Protein 6J19 (pdb70)

CATH classification: 3.40.50.300

B-factor: mean 34.12, std 17.5, range [13.67, 129.59]

InterPro domains:
  IPR002543 FtsK domain [PF01580] (71-289)
  IPR002543 FtsK domain [PF01580] (361-449)
  IPR002543 FtsK domain [PS50901] (65-259)
  IPR002543 FtsK domain [PS50901] (359-545)
  IPR003593 AAA+ ATPase domain [SM00382] (76-254)
  IPR003593 AAA+ ATPase domain [SM00382] (368-550)
  IPR023837 EccCb-like, Actinobacteria [TIGR03925] (10-574)
  IPR027417 P-loop containing nucleoside triphosphate hydrolase [G3DSA:3.40.50.300] (21-326)
  IPR027417 P-loop containing nucleoside triphosphate hydrolase [G3DSA:3.40.50.300] (341-577)
  IPR027417 P-loop containing nucleoside triphosphate hydrolase [SSF52540] (27-268)
  IPR027417 P-loop containing nucleoside triphosphate hydrolase [SSF52540] (320-521)
  IPR050206 FtsK/SpoIIIE/SftA cell division and DNA translocation [PTHR22683] (84-248)

Solvent-accessible surface area: 13005 Å² total; per-residue (Å²): 192,134,167,62,6,40,130,156,17,28,9,121,121,8,19,107,132,45,47,27,56,183,31,95,62,136,52,26,0,44,0,2,0,0,21,63,70,106,82,93,52,48,1,64,1,67,1,18,93,35,15,11,0,0,0,0,0,29,73,194,3,20,16,44,40,3,0,16,0,0,0,82,1,0,16,47,9,0,23,28,121,40,0,49,0,0,0,0,1,30,169,48,35,1,72,81,0,6,38,116,73,18,35,6,55,23,24,12,47,5,122,76,25,80,32,0,27,105,1,1,93,7,0,9,59,10,0,134,154,13,64,36,65,147,121,40,75,115,77,83,53,184,59,42,85,62,35,104,43,11,4,0,0,0,0,0,2,6,6,30,75,1,67,68,58,38,60,76,67,89,16,4,35,30,0,33,101,6,18,124,18,2,34,32,0,0,0,2,0,0,0,0,0,52,0,62,83,0,98,124,6,19,139,28,163,5,0,9,40,3,52,67,94,23,7,7,1,0,0,0,11,2,75,158,117,41,7,74,45,114,108,41,124,14,115,178,20,63,84,8,35,0,6,8,18,26,96,113,33,101,40,26,0,5,3,1,55,19,100,100,112,134,143,156,109,149,98,52,37,7,74,121,1,59,84

Organism: Mycobacterium tuberculosis (strain ATCC 25618 / H37Rv) (NCBI:txid83332)

Foldseek 3Di:
DDDQDDLAAALCNLCVDQAAAVDDPQSLQQFFFFAFSVPRHTDTDRCLALNEEEEEAAPPLCQLQSLLSRQVSNPRHHFLQAEAEAEEAQPCQCVPSHPPRRHDPPLRYHNAQVSQQVSLLVVLVVLVVLDDDPPDDPVRLSVLPPDGTYAYEYRYEAVVVNQVRHDDDRGNVSCLVVVVCSSSSRYYYYYYHYLLCVQVVLCDSPVVVSVVVWHKYWATADPCVSHPDPQWDHHGDHRQWTFIDGPVGTGIGRGHGDDGD/DVCVVCVPVVPPPD

Structure (mmCIF, N/CA/C/O backbone):
data_6J19
#
_entry.id   6J19
#
_cell.length_a   81.580
_cell.length_b   129.647
_cell.length_c   64.195
_cell.angle_alpha   90.000
_cell.angle_beta   90.000
_cell.angle_gamma   90.000
#
_symmetry.space_group_name_H-M   'C 2 2 21'
#
loop_
_entity.id
_entity.type
_entity.pdbx_description
1 polymer 'ESX-1 secretion system protein EccCb1'
2 polymer 'ESAT-6-like protein EsxB'
3 non-polymer "ADENOSINE-5'-TRIPHOSPHATE"
4 non-polymer 'MAGNESIUM ION'
5 water water
#
loop_
_atom_site.group_PDB
_atom_site.id
_atom_site.type_symbol
_atom_site.label_atom_id
_atom_site.label_alt_id
_atom_site.label_comp_id
_atom_site.label_asym_id
_atom_site.label_entity_id
_atom_site.label_seq_id
_atom_site.pdbx_PDB_ins_code
_atom_site.Cartn_x
_atom_site.Cartn_y
_atom_site.Cartn_z
_atom_site.occupancy
_atom_site.B_iso_or_equiv
_atom_site.auth_seq_id
_atom_site.auth_comp_id
_atom_site.auth_asym_id
_atom_site.auth_atom_id
_atom_site.pdbx_PDB_model_num
ATOM 1 N N . PRO A 1 10 ? 32.605 -1.586 11.286 1.00 90.79 320 PRO A N 1
ATOM 2 C CA . PRO A 1 10 ? 32.705 -0.811 10.047 1.00 86.69 320 PRO A CA 1
ATOM 3 C C . PRO A 1 10 ? 32.166 -1.539 8.813 1.00 83.19 320 PRO A C 1
ATOM 4 O O . PRO A 1 10 ? 32.802 -1.512 7.759 1.00 83.33 320 PRO A O 1
ATOM 8 N N . VAL A 1 11 ? 31.014 -2.187 8.945 1.00 79.35 321 VAL A N 1
ATOM 9 C CA . VAL A 1 11 ? 30.291 -2.660 7.771 1.00 73.81 321 VAL A CA 1
ATOM 10 C C . VAL A 1 11 ? 29.584 -1.466 7.144 1.00 64.64 321 VAL A C 1
ATOM 11 O O . VAL A 1 11 ? 29.083 -0.578 7.849 1.00 62.79 321 VAL A O 1
ATOM 15 N N . ARG A 1 12 ? 29.632 -1.372 5.821 0.5 59.55 322 ARG A N 1
ATOM 16 C CA . ARG A 1 12 ? 29.050 -0.299 4.999 0.5 55.96 322 ARG A CA 1
ATOM 17 C C . ARG A 1 12 ? 27.622 -0.569 4.582 0.5 48.61 322 ARG A C 1
ATOM 18 O O . ARG A 1 12 ? 27.404 -1.290 3.663 0.5 47.88 322 ARG A O 1
ATOM 26 N N . VAL A 1 13 ? 26.674 0.087 5.188 1.00 45.04 323 VAL A N 1
ATOM 27 C CA . VAL A 1 13 ? 25.282 -0.232 4.898 1.00 43.57 323 VAL A CA 1
ATOM 28 C C . VAL A 1 13 ? 24.710 0.645 3.784 1.00 41.87 323 VAL A C 1
ATOM 29 O O . VAL A 1 13 ? 23.858 0.188 3.016 1.00 46.02 323 VAL A O 1
ATOM 33 N N . LEU A 1 14 ? 25.177 1.880 3.649 1.00 37.53 324 LEU A N 1
ATOM 34 C CA . LEU A 1 14 ? 24.549 2.725 2.636 1.00 34.38 324 LEU A CA 1
ATOM 35 C C . LEU A 1 14 ? 25.187 2.507 1.266 1.00 37.02 324 LEU A C 1
ATOM 36 O O . LEU A 1 14 ? 26.408 2.360 1.167 1.00 38.54 324 LEU A O 1
ATOM 41 N N . PRO A 1 15 ? 24.382 2.499 0.206 1.00 35.92 325 PRO A N 1
ATOM 42 C CA . PRO A 1 15 ? 24.946 2.585 -1.145 1.00 37.65 325 PRO A CA 1
ATOM 43 C C . PRO A 1 15 ? 25.805 3.833 -1.306 1.00 36.22 325 PRO A C 1
ATOM 44 O O . PRO A 1 15 ? 25.570 4.863 -0.669 1.00 33.91 325 PRO A O 1
ATOM 48 N N . GLU A 1 16 ? 26.820 3.727 -2.168 1.00 36.02 326 GLU A N 1
ATOM 49 C CA . GLU A 1 16 ? 27.601 4.902 -2.542 1.00 39.29 326 GLU A CA 1
ATOM 50 C C . GLU A 1 16 ? 26.801 5.853 -3.418 1.00 31.42 326 GLU A C 1
ATOM 51 O O . GLU A 1 16 ? 27.125 7.046 -3.477 1.00 29.09 326 GLU A O 1
ATOM 57 N N . ARG A 1 17 ? 25.784 5.346 -4.109 1.00 28.22 327 ARG A N 1
ATOM 58 C CA . ARG A 1 17 ? 24.949 6.158 -4.986 1.00 30.24 327 ARG A CA 1
ATOM 59 C C . ARG A 1 17 ? 23.574 5.513 -5.060 1.00 28.18 327 ARG A C 1
ATOM 60 O O . ARG A 1 17 ? 23.466 4.318 -5.359 1.00 27.89 327 ARG A O 1
ATOM 68 N N . ILE A 1 18 ? 22.530 6.284 -4.759 1.00 23.76 328 ILE A N 1
ATOM 69 C CA . ILE A 1 18 ? 21.154 5.846 -4.958 1.00 27.59 328 ILE A CA 1
ATOM 70 C C . ILE A 1 18 ? 20.442 6.928 -5.765 1.00 25.77 328 ILE A C 1
ATOM 71 O O . ILE A 1 18 ? 20.375 8.088 -5.341 1.00 23.80 328 ILE A O 1
ATOM 76 N N . HIS A 1 19 ? 19.966 6.561 -6.948 1.00 28.18 329 HIS A N 1
ATOM 77 C CA . HIS A 1 19 ? 19.247 7.505 -7.786 1.00 29.75 329 HIS A CA 1
ATOM 78 C C . HIS A 1 19 ? 17.936 7.907 -7.119 1.00 27.21 329 HIS A C 1
ATOM 79 O O . HIS A 1 19 ? 17.330 7.132 -6.371 1.00 26.65 329 HIS A O 1
ATOM 86 N N . LEU A 1 20 ? 17.517 9.149 -7.383 1.00 23.86 330 LEU A N 1
ATOM 87 C CA . LEU A 1 20 ? 16.211 9.628 -6.940 1.00 23.80 330 LEU A CA 1
ATOM 88 C C . LEU A 1 20 ? 15.102 8.617 -7.240 1.00 23.94 330 LEU A C 1
ATOM 89 O O . LEU A 1 20 ? 14.243 8.352 -6.392 1.00 24.16 330 LEU A O 1
ATOM 94 N N . HIS A 1 21 ? 15.110 8.045 -8.444 1.00 26.46 331 HIS A N 1
ATOM 95 C CA . HIS A 1 21 ? 14.045 7.126 -8.848 1.00 36.90 331 HIS A CA 1
ATOM 96 C C . HIS A 1 21 ? 14.055 5.849 -8.024 1.00 32.38 331 HIS A C 1
ATOM 97 O O . HIS A 1 21 ? 13.000 5.236 -7.825 1.00 29.93 331 HIS A O 1
ATOM 104 N N . GLU A 1 22 ? 15.228 5.417 -7.561 1.00 28.09 332 GLU A N 1
ATOM 105 C CA . GLU A 1 22 ? 15.290 4.274 -6.658 1.00 29.73 332 GLU A CA 1
ATOM 106 C C . GLU A 1 22 ? 14.875 4.675 -5.247 1.00 30.03 332 GLU A C 1
ATOM 107 O O . GLU A 1 22 ? 14.242 3.882 -4.538 1.00 30.53 332 GLU A O 1
ATOM 113 N N . LEU A 1 23 ? 15.198 5.900 -4.831 1.00 21.97 333 LEU A N 1
ATOM 114 C CA . LEU A 1 23 ? 14.766 6.356 -3.519 1.00 22.58 333 LEU A CA 1
ATOM 115 C C . LEU A 1 23 ? 13.269 6.631 -3.502 1.00 26.63 333 LEU A C 1
ATOM 116 O O . LEU A 1 23 ? 12.605 6.413 -2.483 1.00 27.15 333 LEU A O 1
ATOM 121 N N . ASP A 1 24 ? 12.722 7.068 -4.630 1.00 26.59 334 ASP A N 1
ATOM 122 C CA . ASP A 1 24 ? 11.361 7.584 -4.718 1.00 25.66 334 ASP A CA 1
ATOM 123 C C . ASP A 1 24 ? 10.688 6.978 -5.945 1.00 27.07 334 ASP A C 1
ATOM 124 O O . ASP A 1 24 ? 10.388 7.685 -6.917 1.00 27.92 334 ASP A O 1
ATOM 129 N N . PRO A 1 25 ? 10.447 5.660 -5.937 1.00 27.14 335 PRO A N 1
ATOM 130 C CA . PRO A 1 25 ? 9.954 5.000 -7.159 1.00 31.65 335 PRO A CA 1
ATOM 131 C C . PRO A 1 25 ? 8.495 5.273 -7.459 1.00 35.83 335 PRO A C 1
ATOM 132 O O . PRO A 1 25 ? 8.091 5.199 -8.628 1.00 38.25 335 PRO A O 1
ATOM 136 N N . ASN A 1 26 ? 7.678 5.560 -6.454 1.00 35.14 336 ASN A N 1
ATOM 137 C CA . ASN A 1 26 ? 6.231 5.677 -6.640 1.00 43.11 336 ASN A CA 1
ATOM 138 C C . ASN A 1 26 ? 5.713 6.912 -5.917 1.00 39.03 336 ASN A C 1
ATOM 139 O O . ASN A 1 26 ? 4.915 6.807 -4.977 1.00 42.55 336 ASN A O 1
ATOM 144 N N . PRO A 1 27 ? 6.129 8.100 -6.342 1.00 31.49 337 PRO A N 1
ATOM 145 C CA . PRO A 1 27 ? 5.717 9.313 -5.637 1.00 33.10 337 PRO A CA 1
ATOM 146 C C . PRO A 1 27 ? 4.231 9.566 -5.819 1.00 30.91 337 PRO A C 1
ATOM 147 O O . PRO A 1 27 ? 3.694 9.408 -6.925 1.00 28.16 337 PRO A O 1
ATOM 151 N N . PRO A 1 28 ? 3.529 9.944 -4.756 1.00 33.53 338 PRO A N 1
ATOM 152 C CA . PRO A 1 28 ? 2.144 10.408 -4.922 1.00 33.54 338 PRO A CA 1
ATOM 153 C C . PRO A 1 28 ? 2.112 11.661 -5.789 1.00 32.24 338 PRO A C 1
ATOM 154 O O . PRO A 1 28 ? 3.104 12.376 -5.924 1.00 29.69 338 PRO A O 1
ATOM 158 N N . GLY A 1 29 ? 0.956 11.914 -6.402 1.00 31.99 339 GLY A N 1
ATOM 159 C CA . GLY A 1 29 ? 0.834 12.989 -7.361 1.00 29.53 339 GLY A CA 1
ATOM 160 C C . GLY A 1 29 ? -0.021 14.150 -6.888 1.00 28.67 339 GLY A C 1
ATOM 161 O O . GLY A 1 29 ? -0.489 14.186 -5.745 1.00 30.66 339 GLY A O 1
ATOM 162 N N . PRO A 1 30 ? -0.241 15.127 -7.777 1.00 27.45 340 PRO A N 1
ATOM 163 C CA . PRO A 1 30 ? -0.984 16.348 -7.389 1.00 27.84 340 PRO A CA 1
ATOM 164 C C . PRO A 1 30 ? -2.383 16.107 -6.822 1.00 29.31 340 PRO A C 1
ATOM 165 O O . PRO A 1 30 ? -2.914 17.004 -6.153 1.00 26.84 340 PRO A O 1
ATOM 169 N N . GLU A 1 31 ? -2.991 14.938 -7.052 1.00 31.08 341 GLU A N 1
ATOM 170 C CA . GLU A 1 31 ? -4.321 14.663 -6.515 1.00 39.63 341 GLU A CA 1
ATOM 171 C C . GLU A 1 31 ? -4.311 14.321 -5.024 1.00 34.94 341 GLU A C 1
ATOM 172 O O . GLU A 1 31 ? -5.375 14.320 -4.401 1.00 33.76 341 GLU A O 1
ATOM 178 N N . SER A 1 32 ? -3.148 14.054 -4.439 1.00 27.85 342 SER A N 1
ATOM 179 C CA . SER A 1 32 ? -3.049 13.794 -3.006 1.00 33.15 342 SER A CA 1
ATOM 180 C C . SER A 1 32 ? -3.252 15.080 -2.195 1.00 30.87 342 SER A C 1
ATOM 181 O O . SER A 1 32 ? -3.168 16.201 -2.713 1.00 25.21 342 SER A O 1
ATOM 184 N N . ASP A 1 33 ? -3.479 14.910 -0.891 1.00 26.17 343 ASP A N 1
ATOM 185 C CA . ASP A 1 33 ? -3.669 16.067 -0.024 1.00 32.89 343 ASP A CA 1
ATOM 186 C C . ASP A 1 33 ? -2.340 16.781 0.239 1.00 29.01 343 ASP A C 1
ATOM 187 O O . ASP A 1 33 ? -1.250 16.294 -0.101 1.00 27.76 343 ASP A O 1
ATOM 192 N N . TYR A 1 34 ? -2.450 17.960 0.865 1.00 28.34 344 TYR A N 1
ATOM 193 C CA . TYR A 1 34 ? -1.296 18.844 1.015 1.00 29.36 344 TYR A CA 1
ATOM 194 C C . TYR A 1 34 ? -0.176 18.164 1.794 1.00 29.68 344 TYR A C 1
ATOM 195 O O . TYR A 1 34 ? 0.998 18.238 1.403 1.00 26.72 344 TYR A O 1
ATOM 204 N N . ARG A 1 35 ? -0.522 17.490 2.896 1.00 30.73 345 ARG A N 1
ATOM 205 C CA . ARG A 1 35 ? 0.493 16.870 3.745 1.00 35.40 345 ARG A CA 1
ATOM 206 C C . ARG A 1 35 ? 1.271 15.795 2.991 1.00 33.81 345 ARG A C 1
ATOM 207 O O . ARG A 1 35 ? 2.506 15.738 3.066 1.00 30.44 345 ARG A O 1
ATOM 215 N N . THR A 1 36 ? 0.564 14.935 2.253 1.00 30.22 346 THR A N 1
ATOM 216 C CA . THR A 1 36 ? 1.225 13.901 1.458 1.00 26.43 346 THR A CA 1
ATOM 217 C C . THR A 1 36 ? 2.119 14.518 0.390 1.00 26.86 346 THR A C 1
ATOM 218 O O . THR A 1 36 ? 3.232 14.033 0.138 1.00 24.81 346 THR A O 1
ATOM 222 N N . ARG A 1 37 ? 1.659 15.609 -0.229 1.00 19.32 347 ARG A N 1
ATOM 223 C CA . ARG A 1 37 ? 2.409 16.243 -1.308 1.00 22.76 347 ARG A CA 1
ATOM 224 C C . ARG A 1 37 ? 3.668 16.951 -0.816 1.00 22.98 347 ARG A C 1
ATOM 225 O O . ARG A 1 37 ? 4.528 17.288 -1.636 1.00 21.04 347 ARG A O 1
ATOM 233 N N . TRP A 1 38 ? 3.790 17.207 0.491 1.00 20.60 348 TRP A N 1
ATOM 234 C CA . TRP A 1 38 ? 4.962 17.877 1.039 1.00 20.30 348 TRP A CA 1
ATOM 235 C C . TRP A 1 38 ? 5.698 17.011 2.058 1.00 24.18 348 TRP A C 1
ATOM 236 O O . TRP A 1 38 ? 6.458 17.533 2.884 1.00 24.48 348 TRP A O 1
ATOM 247 N N . GLU A 1 39 ? 5.496 15.694 2.010 1.00 20.02 349 GLU A N 1
ATOM 248 C CA . GLU A 1 39 ? 6.379 14.757 2.714 1.00 24.89 349 GLU A CA 1
ATOM 249 C C . GLU A 1 39 ? 7.462 14.346 1.723 1.00 23.12 349 GLU A C 1
ATOM 250 O O . GLU A 1 39 ? 7.290 13.415 0.933 1.00 24.28 349 GLU A O 1
ATOM 256 N N . ILE A 1 40 ? 8.582 15.062 1.747 1.00 19.96 350 ILE A N 1
ATOM 257 C CA . ILE A 1 40 ? 9.569 15.038 0.668 1.00 19.29 350 ILE A CA 1
ATOM 258 C C . ILE A 1 40 ? 10.713 14.108 1.065 1.00 21.43 350 ILE A C 1
ATOM 259 O O . ILE A 1 40 ? 11.391 14.379 2.067 1.00 21.90 350 ILE A O 1
ATOM 264 N N . PRO A 1 41 ? 10.992 13.047 0.304 1.00 21.72 351 PRO A N 1
ATOM 265 C CA . PRO A 1 41 ? 12.136 12.187 0.637 1.00 23.31 351 PRO A CA 1
ATOM 266 C C . PRO A 1 41 ? 13.445 12.888 0.289 1.00 21.51 351 PRO A C 1
ATOM 267 O O . PRO A 1 41 ? 13.588 13.466 -0.794 1.00 20.70 351 PRO A O 1
ATOM 271 N N . ILE A 1 42 ? 14.396 12.851 1.224 1.00 21.34 352 ILE A N 1
ATOM 272 C CA . ILE A 1 42 ? 15.677 13.537 1.069 1.00 21.92 352 ILE A CA 1
ATOM 273 C C . ILE A 1 42 ? 16.874 12.606 1.231 1.00 25.28 352 ILE A C 1
ATOM 274 O O . ILE A 1 42 ? 18.015 13.062 1.095 1.00 21.58 352 ILE A O 1
ATOM 279 N N . GLY A 1 43 ? 16.661 11.326 1.523 1.00 22.11 353 GLY A N 1
ATOM 280 C CA . GLY A 1 43 ? 17.779 10.403 1.641 1.00 23.91 353 GLY A CA 1
ATOM 281 C C . GLY A 1 43 ? 17.336 9.060 2.181 1.00 26.49 353 GLY A C 1
ATOM 282 O O . GLY A 1 43 ? 16.210 8.887 2.659 1.00 25.93 353 GLY A O 1
ATOM 283 N N . LEU A 1 44 ? 18.259 8.101 2.104 1.00 25.42 354 LEU A N 1
ATOM 284 C CA . LEU A 1 44 ? 18.056 6.762 2.647 1.00 25.14 354 LEU A CA 1
ATOM 285 C C . LEU A 1 44 ? 18.745 6.649 4.002 1.00 27.51 354 LEU A C 1
ATOM 286 O O . LEU A 1 44 ? 19.938 6.956 4.122 1.00 23.91 354 LEU A O 1
ATOM 291 N N . ARG A 1 45 ? 17.995 6.202 5.011 1.00 29.39 355 ARG A N 1
ATOM 292 C CA . ARG A 1 45 ? 18.516 6.071 6.371 1.00 31.80 355 ARG A CA 1
ATOM 293 C C . ARG A 1 45 ? 19.510 4.924 6.483 1.00 34.99 355 ARG A C 1
ATOM 294 O O . ARG A 1 45 ? 19.252 3.806 6.018 1.00 33.91 355 ARG A O 1
ATOM 302 N N . GLU A 1 46 ? 20.631 5.190 7.159 1.00 31.61 356 GLU A N 1
ATOM 303 C CA . GLU A 1 46 ? 21.600 4.131 7.430 1.00 33.68 356 GLU A CA 1
ATOM 304 C C . GLU A 1 46 ? 21.060 3.114 8.429 1.00 36.10 356 GLU A C 1
ATOM 305 O O . GLU A 1 46 ? 21.410 1.930 8.358 1.00 38.02 356 GLU A O 1
ATOM 311 N N . THR A 1 47 ? 20.214 3.555 9.361 1.00 34.14 357 THR A N 1
ATOM 312 C CA . THR A 1 47 ? 19.794 2.683 10.453 1.00 39.36 357 THR A CA 1
ATOM 313 C C . THR A 1 47 ? 18.899 1.553 9.956 1.00 37.91 357 THR A C 1
ATOM 314 O O . THR A 1 47 ? 19.067 0.403 10.369 1.00 37.43 357 THR A O 1
ATOM 318 N N . ASP A 1 48 ? 17.948 1.850 9.061 1.00 38.21 358 ASP A N 1
ATOM 319 C CA . ASP A 1 48 ? 17.004 0.822 8.637 1.00 39.03 358 ASP A CA 1
ATOM 320 C C . ASP A 1 48 ? 16.722 0.821 7.138 1.00 35.43 358 ASP A C 1
ATOM 321 O O . ASP A 1 48 ? 15.759 0.173 6.713 1.00 37.60 358 ASP A O 1
ATOM 326 N N . LEU A 1 49 ? 17.506 1.545 6.336 1.00 31.13 359 LEU A N 1
ATOM 327 C CA . LEU A 1 49 ? 17.384 1.558 4.875 1.00 28.37 359 LEU A CA 1
ATOM 328 C C . LEU A 1 49 ? 15.990 1.992 4.408 1.00 29.67 359 LEU A C 1
ATOM 329 O O . LEU A 1 49 ? 15.498 1.525 3.380 1.00 33.04 359 LEU A O 1
ATOM 334 N N . THR A 1 50 ? 15.349 2.902 5.148 1.00 27.79 360 THR A N 1
ATOM 335 C CA . THR A 1 50 ? 14.087 3.523 4.780 1.00 27.79 360 THR A CA 1
ATOM 336 C C . THR A 1 50 ? 14.317 4.978 4.372 1.00 30.82 360 THR A C 1
ATOM 337 O O . THR A 1 50 ? 15.308 5.593 4.773 1.00 2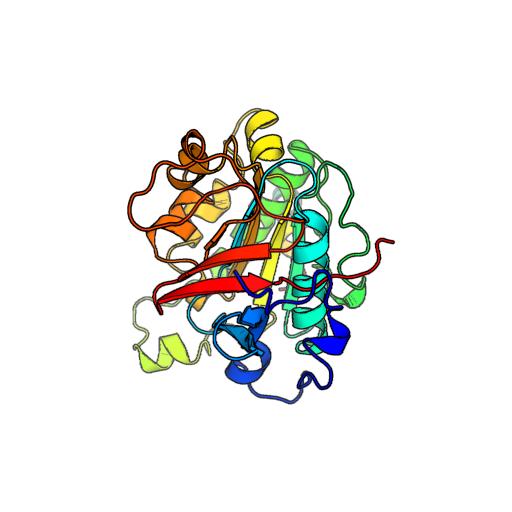9.15 360 THR A O 1
ATOM 341 N N . PRO A 1 51 ? 13.424 5.562 3.575 1.00 29.87 361 PRO A N 1
ATOM 342 C CA . PRO A 1 51 ? 13.593 6.974 3.196 1.00 29.24 361 PRO A CA 1
ATOM 343 C C . PRO A 1 51 ? 13.388 7.902 4.386 1.00 30.88 361 PRO A C 1
ATOM 344 O O . PRO A 1 51 ? 12.412 7.772 5.131 1.00 30.51 361 PRO A O 1
ATOM 348 N N . ALA A 1 52 ? 14.312 8.850 4.549 1.00 29.73 362 ALA A N 1
ATOM 349 C CA . ALA A 1 52 ? 14.102 9.997 5.427 1.00 30.64 362 ALA A CA 1
ATOM 350 C C . ALA A 1 52 ? 13.355 11.088 4.666 1.00 28.80 362 ALA A C 1
ATOM 351 O O . ALA A 1 52 ? 13.608 11.309 3.477 1.00 30.73 362 ALA A O 1
ATOM 353 N N . HIS A 1 53 ? 12.444 11.777 5.359 1.00 28.72 363 HIS A N 1
ATOM 354 C CA . HIS A 1 53 ? 11.574 12.780 4.753 1.00 26.93 363 HIS A CA 1
ATOM 355 C C . HIS A 1 53 ? 11.722 14.138 5.427 1.00 29.93 363 HIS A C 1
ATOM 356 O O . HIS A 1 53 ? 11.866 14.227 6.649 1.00 31.21 363 HIS A O 1
ATOM 363 N N . CYS A 1 54 ? 11.682 15.200 4.622 1.00 26.13 364 CYS A N 1
ATOM 364 C CA . CYS A 1 54 ? 11.373 16.527 5.136 1.00 24.64 364 CYS A CA 1
ATOM 365 C C . CYS A 1 54 ? 9.866 16.661 5.282 1.00 24.06 364 CYS A C 1
ATOM 366 O O . CYS A 1 54 ? 9.124 16.413 4.325 1.00 19.67 364 CYS A O 1
ATOM 369 N N . HIS A 1 55 ? 9.410 17.056 6.472 1.00 22.05 365 HIS A N 1
ATOM 370 C CA . HIS A 1 55 ? 7.976 17.236 6.715 1.00 25.55 365 HIS A CA 1
ATOM 371 C C . HIS A 1 55 ? 7.595 18.688 6.422 1.00 24.45 365 HIS A C 1
ATOM 372 O O . HIS A 1 55 ? 7.250 19.479 7.309 1.00 20.27 365 HIS A O 1
ATOM 379 N N . MET A 1 56 ? 7.652 19.023 5.130 1.00 21.71 366 MET A N 1
ATOM 380 C CA . MET A 1 56 ? 7.603 20.420 4.704 1.00 23.33 366 MET A CA 1
ATOM 381 C C . MET A 1 56 ? 6.210 21.032 4.783 1.00 24.34 366 MET A C 1
ATOM 382 O O . MET A 1 56 ? 6.075 22.248 4.595 1.00 23.00 366 MET A O 1
ATOM 387 N N . HIS A 1 57 ? 5.182 20.232 5.058 1.00 24.45 367 HIS A N 1
ATOM 388 C CA . HIS A 1 57 ? 3.865 20.769 5.381 1.00 27.47 367 HIS A CA 1
ATOM 389 C C . HIS A 1 57 ? 3.835 21.442 6.746 1.00 31.56 367 HIS A C 1
ATOM 390 O O . HIS A 1 57 ? 2.842 22.102 7.073 1.00 33.24 367 HIS A O 1
ATOM 397 N N . THR A 1 58 ? 4.886 21.269 7.548 1.00 31.36 368 THR A N 1
ATOM 398 C CA . THR A 1 58 ? 4.939 21.759 8.919 1.00 32.97 368 THR A CA 1
ATOM 399 C C . THR A 1 58 ? 6.265 22.468 9.164 1.00 31.73 368 THR A C 1
ATOM 400 O O . THR A 1 58 ? 6.294 23.631 9.580 1.00 29.71 368 THR A O 1
ATOM 404 N N . ASN A 1 59 ? 7.366 21.763 8.910 1.00 30.13 369 ASN A N 1
ATOM 405 C CA . ASN A 1 59 ? 8.701 22.338 8.961 1.00 28.93 369 ASN A CA 1
ATOM 406 C C . ASN A 1 59 ? 9.093 22.682 7.533 1.00 24.94 369 ASN A C 1
ATOM 407 O O . ASN A 1 59 ? 9.372 21.769 6.745 1.00 24.54 369 ASN A O 1
ATOM 412 N N . PRO A 1 60 ? 9.093 23.957 7.135 1.00 21.30 370 PRO A N 1
ATOM 413 C CA . PRO A 1 60 ? 9.047 24.262 5.694 1.00 21.47 370 PRO A CA 1
ATOM 414 C C . PRO A 1 60 ? 10.375 24.189 4.959 1.00 21.37 370 PRO A C 1
ATOM 415 O O . PRO A 1 60 ? 10.351 24.096 3.723 1.00 19.78 370 PRO A O 1
ATOM 419 N N . HIS A 1 61 ? 11.519 24.190 5.645 1.00 17.06 371 HIS A N 1
ATOM 420 C CA . HIS A 1 61 ? 12.795 24.448 4.975 1.00 18.03 371 HIS A CA 1
ATOM 421 C C . HIS A 1 61 ? 13.729 23.239 5.011 1.00 23.22 371 HIS A C 1
ATOM 422 O O . HIS A 1 61 ? 13.495 22.253 5.717 1.00 19.54 371 HIS A O 1
ATOM 429 N N . LEU A 1 62 ? 14.821 23.361 4.251 1.00 19.16 372 LEU A N 1
ATOM 430 C CA . LEU A 1 62 ? 15.883 22.363 4.211 1.00 17.97 372 LEU A CA 1
ATOM 431 C C . LEU A 1 62 ? 17.220 23.072 3.977 1.00 18.11 372 LEU A C 1
ATOM 432 O O . LEU A 1 62 ? 17.331 23.904 3.076 1.00 18.24 372 LEU A O 1
ATOM 437 N N . LEU A 1 63 ? 18.226 22.743 4.783 1.00 19.29 373 LEU A N 1
ATOM 438 C CA . LEU A 1 63 ? 19.568 23.303 4.635 1.00 16.36 373 LEU A CA 1
ATOM 439 C C . LEU A 1 63 ? 20.557 22.190 4.293 1.00 18.23 373 LEU A C 1
ATOM 440 O O . LEU A 1 63 ? 20.491 21.098 4.866 1.00 17.60 373 LEU A O 1
ATOM 445 N N . ILE A 1 64 ? 21.465 22.465 3.350 1.00 16.33 374 ILE A N 1
ATOM 446 C CA . ILE A 1 64 ? 22.411 21.477 2.816 1.00 16.72 374 ILE A CA 1
ATOM 447 C C . ILE A 1 64 ? 23.816 22.069 2.870 1.00 20.79 374 ILE A C 1
ATOM 448 O O . ILE A 1 64 ? 24.162 22.924 2.044 1.00 19.78 374 ILE A O 1
ATOM 453 N N . PHE A 1 65 ? 24.634 21.596 3.809 1.00 18.11 375 PHE A N 1
ATOM 454 C CA . PHE A 1 65 ? 26.002 22.072 3.989 1.00 18.91 375 PHE A CA 1
ATOM 455 C C . PHE A 1 65 ? 26.978 20.996 3.521 1.00 21.10 375 PHE A C 1
ATOM 456 O O . PHE A 1 65 ? 26.830 19.825 3.893 1.00 18.92 375 PHE A O 1
ATOM 464 N N . GLY A 1 66 ? 27.987 21.386 2.731 1.00 19.93 376 GLY A N 1
ATOM 465 C CA . GLY A 1 66 ? 28.949 20.411 2.243 1.00 23.42 376 GLY A CA 1
ATOM 466 C C . GLY A 1 66 ? 30.224 21.022 1.707 1.00 23.55 376 GLY A C 1
ATOM 467 O O . GLY A 1 66 ? 30.228 22.136 1.169 1.00 21.50 376 GLY A O 1
ATOM 468 N N . ALA A 1 67 ? 31.319 20.268 1.839 1.00 21.40 377 ALA A N 1
ATOM 469 C CA . ALA A 1 67 ? 32.581 20.659 1.239 1.00 24.87 377 ALA A CA 1
ATOM 470 C C . ALA A 1 67 ? 32.444 20.673 -0.286 1.00 25.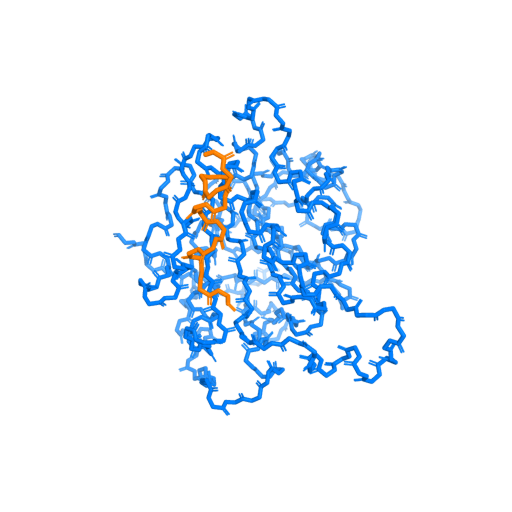24 377 ALA A C 1
ATOM 471 O O . ALA A 1 67 ? 31.432 20.248 -0.856 1.00 20.40 377 ALA A O 1
ATOM 473 N N . ALA A 1 68 ? 33.498 21.164 -0.948 1.00 23.20 378 ALA A N 1
ATOM 474 C CA . ALA A 1 68 ? 33.561 21.150 -2.407 1.00 24.90 378 ALA A CA 1
ATOM 475 C C . ALA A 1 68 ? 33.277 19.755 -2.956 1.00 25.14 378 ALA A C 1
ATOM 476 O O . ALA A 1 68 ? 33.830 18.761 -2.486 1.00 23.59 378 ALA A O 1
ATOM 478 N N . LYS A 1 69 ? 32.397 19.702 -3.956 1.00 25.24 379 LYS A N 1
ATOM 479 C CA . LYS A 1 69 ? 32.070 18.481 -4.715 1.00 27.63 379 LYS A CA 1
ATOM 480 C C . LYS A 1 69 ? 31.563 17.351 -3.817 1.00 24.03 379 LYS A C 1
ATOM 481 O O . LYS A 1 69 ? 31.790 16.170 -4.098 1.00 23.03 379 LYS A O 1
ATOM 487 N N . SER A 1 70 ? 30.841 17.696 -2.760 1.00 18.73 380 SER A N 1
ATOM 488 C CA . SER A 1 70 ? 30.190 16.722 -1.899 1.00 22.30 380 SER A CA 1
ATOM 489 C C . SER A 1 70 ? 28.783 16.371 -2.366 1.00 23.48 380 SER A C 1
ATOM 490 O O . SER A 1 70 ? 28.167 15.472 -1.784 1.00 22.85 380 SER A O 1
ATOM 493 N N . GLY A 1 71 ? 28.266 17.047 -3.395 1.00 22.69 381 GLY A N 1
ATOM 494 C CA . GLY A 1 71 ? 26.964 16.738 -3.962 1.00 22.10 381 GLY A CA 1
ATOM 495 C C . GLY A 1 71 ? 25.878 17.783 -3.738 1.00 22.78 381 GLY A C 1
ATOM 496 O O . GLY A 1 71 ? 24.709 17.499 -4.032 1.00 22.15 381 GLY A O 1
ATOM 497 N N . LYS A 1 72 ? 26.222 18.978 -3.246 1.00 18.45 382 LYS A N 1
ATOM 498 C CA . LYS A 1 72 ? 25.205 19.972 -2.880 1.00 20.25 382 LYS A CA 1
ATOM 499 C C . LYS A 1 72 ? 24.228 20.249 -4.023 1.00 20.61 382 LYS A C 1
ATOM 500 O O . LYS A 1 72 ? 23.004 20.218 -3.832 1.00 20.27 382 LYS A O 1
ATOM 506 N N . THR A 1 73 ? 24.751 20.557 -5.212 1.00 20.48 383 THR A N 1
ATOM 507 C CA . THR A 1 73 ? 23.898 20.962 -6.326 1.00 25.03 383 THR A CA 1
ATOM 508 C C . THR A 1 73 ? 23.052 19.793 -6.835 1.00 22.42 383 THR A C 1
ATOM 509 O O . THR A 1 73 ? 21.852 19.949 -7.102 1.00 21.52 383 THR A O 1
ATOM 513 N N . THR A 1 74 ? 23.669 18.619 -6.993 1.00 19.46 384 THR A N 1
ATOM 514 C CA . THR A 1 74 ? 22.925 17.435 -7.412 1.00 17.55 384 THR A CA 1
ATOM 515 C C . THR A 1 74 ? 21.769 17.143 -6.460 1.00 18.91 384 THR A C 1
ATOM 516 O O . THR A 1 74 ? 20.647 16.855 -6.894 1.00 19.82 384 THR A O 1
ATOM 520 N N . ILE A 1 75 ? 22.034 17.184 -5.151 1.00 19.30 385 ILE A N 1
ATOM 521 C CA . ILE A 1 75 ? 20.991 16.886 -4.176 1.00 19.87 385 ILE A CA 1
ATOM 522 C C . ILE A 1 75 ? 19.874 17.916 -4.258 1.00 18.52 385 ILE A C 1
ATOM 523 O O . ILE A 1 75 ? 18.688 17.570 -4.190 1.00 17.97 385 ILE A O 1
ATOM 528 N N . ALA A 1 76 ? 20.231 19.195 -4.401 1.00 17.68 386 ALA A N 1
ATOM 529 C CA . ALA A 1 76 ? 19.211 20.229 -4.578 1.00 18.61 386 ALA A CA 1
ATOM 530 C C . ALA A 1 76 ? 18.360 19.948 -5.816 1.00 22.12 386 ALA A C 1
ATOM 531 O O . ALA A 1 76 ? 17.122 20.057 -5.778 1.00 17.10 386 ALA A O 1
ATOM 533 N N . HIS A 1 77 ? 19.012 19.568 -6.917 1.00 18.62 387 HIS A N 1
ATOM 534 C CA . HIS A 1 77 ? 18.308 19.196 -8.139 1.00 18.67 387 HIS A CA 1
ATOM 535 C C . HIS A 1 77 ? 17.337 18.041 -7.881 1.00 23.94 387 HIS A C 1
ATOM 536 O O . HIS A 1 77 ? 16.171 18.096 -8.287 1.00 20.47 387 HIS A O 1
ATOM 543 N N . ALA A 1 78 ? 17.797 16.997 -7.183 1.00 21.70 388 ALA A N 1
ATOM 544 C CA . ALA A 1 78 ? 16.966 15.813 -6.960 1.00 21.65 388 ALA A CA 1
ATOM 545 C C . ALA A 1 78 ? 15.751 16.137 -6.095 1.00 19.80 388 ALA A C 1
ATOM 546 O O . ALA A 1 78 ? 14.632 15.713 -6.395 1.00 19.65 388 ALA A O 1
ATOM 548 N N . ILE A 1 79 ? 15.959 16.867 -4.998 1.00 17.31 389 ILE A N 1
ATOM 549 C CA . ILE A 1 79 ? 14.857 17.169 -4.088 1.00 21.92 389 ILE A CA 1
ATOM 550 C C . ILE A 1 79 ? 13.824 18.056 -4.778 1.00 22.49 389 ILE A C 1
ATOM 551 O O . ILE A 1 79 ? 12.611 17.895 -4.582 1.00 20.78 389 ILE A O 1
ATOM 556 N N . ALA A 1 80 ? 14.291 18.976 -5.628 1.00 23.21 390 ALA A N 1
ATOM 557 C CA . ALA A 1 80 ? 13.388 19.784 -6.443 1.00 21.82 390 ALA A CA 1
ATOM 558 C C . ALA A 1 80 ? 12.529 18.907 -7.345 1.00 24.05 390 ALA A C 1
ATOM 559 O O . ALA A 1 80 ? 11.317 19.118 -7.456 1.00 20.05 390 ALA A O 1
ATOM 561 N N . ARG A 1 81 ? 13.134 17.907 -7.990 1.00 22.42 391 ARG A N 1
ATOM 562 C CA . ARG A 1 81 ? 12.351 17.014 -8.834 1.00 24.44 391 ARG A CA 1
ATOM 563 C C . ARG A 1 81 ? 11.356 16.204 -8.013 1.00 23.04 391 ARG A C 1
ATOM 564 O O . ARG A 1 81 ? 10.219 15.983 -8.452 1.00 21.30 391 ARG A O 1
ATOM 572 N N . ALA A 1 82 ? 11.751 15.764 -6.816 1.00 22.70 392 ALA A N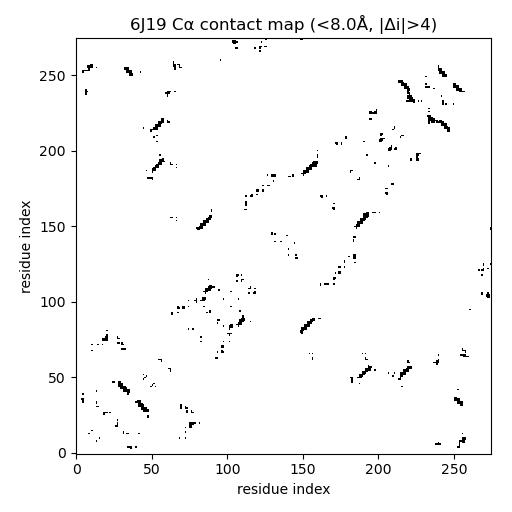 1
ATOM 573 C CA . ALA A 1 82 ? 10.809 15.037 -5.964 1.00 23.20 392 ALA A CA 1
ATOM 574 C C . ALA A 1 82 ? 9.595 15.902 -5.616 1.00 22.78 392 ALA A C 1
ATOM 575 O O . ALA A 1 82 ? 8.460 15.413 -5.596 1.00 24.78 392 ALA A O 1
ATOM 577 N N . ILE A 1 83 ? 9.816 17.194 -5.359 1.00 21.50 393 ILE A N 1
ATOM 578 C CA . ILE A 1 83 ? 8.713 18.113 -5.074 1.00 17.42 393 ILE A CA 1
ATOM 579 C C . ILE A 1 83 ? 7.824 18.283 -6.300 1.00 22.39 393 ILE A C 1
ATOM 580 O O . ILE A 1 83 ? 6.593 18.304 -6.191 1.00 21.32 393 ILE A O 1
ATOM 585 N N . CYS A 1 84 ? 8.427 18.408 -7.490 1.00 20.90 394 CYS A N 1
ATOM 586 C CA . CYS A 1 84 ? 7.621 18.603 -8.693 1.00 22.78 394 CYS A CA 1
ATOM 587 C C . CYS A 1 84 ? 6.842 17.344 -9.062 1.00 23.26 394 CYS A C 1
ATOM 588 O O . CYS A 1 84 ? 5.779 17.436 -9.691 1.00 20.96 394 CYS A O 1
ATOM 591 N N . ALA A 1 85 ? 7.339 16.164 -8.684 1.00 19.55 395 ALA A N 1
ATOM 592 C CA . ALA A 1 85 ? 6.580 14.951 -8.968 1.00 23.33 395 ALA A CA 1
ATOM 593 C C . ALA A 1 85 ? 5.277 14.926 -8.183 1.00 24.95 395 ALA A C 1
ATOM 594 O O . ALA A 1 85 ? 4.296 14.312 -8.622 1.00 25.37 395 ALA A O 1
ATOM 596 N N . ARG A 1 86 ? 5.257 15.575 -7.018 1.00 22.56 396 ARG A N 1
ATOM 597 C CA . ARG A 1 86 ? 4.105 15.577 -6.133 1.00 23.56 396 ARG A CA 1
ATOM 598 C C . ARG A 1 86 ? 3.175 16.766 -6.336 1.00 26.24 396 ARG A C 1
ATOM 599 O O . ARG A 1 86 ? 2.041 16.728 -5.851 1.00 25.68 396 ARG A O 1
ATOM 607 N N . ASN A 1 87 ? 3.617 17.817 -7.021 1.00 25.14 397 ASN A N 1
ATOM 608 C CA . ASN A 1 87 ? 2.898 19.082 -7.023 1.00 23.05 397 ASN A CA 1
ATOM 609 C C . ASN A 1 87 ? 2.805 19.650 -8.427 1.00 22.28 397 ASN A C 1
ATOM 610 O O . ASN A 1 87 ? 3.812 19.731 -9.138 1.00 21.70 397 ASN A O 1
ATOM 615 N N . SER A 1 88 ? 1.598 20.072 -8.793 1.00 21.16 398 SER A N 1
ATOM 616 C CA . SER A 1 88 ? 1.309 20.749 -10.040 1.00 23.52 398 SER A CA 1
ATOM 617 C C . SER A 1 88 ? 1.850 22.177 -10.006 1.00 20.68 398 SER A C 1
ATOM 618 O O . SER A 1 88 ? 2.244 22.679 -8.947 1.00 21.27 398 SER A O 1
ATOM 621 N N . PRO A 1 89 ? 1.839 22.880 -11.146 1.00 24.42 399 PRO A N 1
ATOM 622 C CA . PRO A 1 89 ? 2.231 24.302 -11.123 1.00 22.60 399 PRO A CA 1
ATOM 623 C C . PRO A 1 89 ? 1.259 25.180 -10.356 1.00 25.45 399 PRO A C 1
ATOM 624 O O . PRO A 1 89 ? 1.624 26.299 -9.982 1.00 23.08 399 PRO A O 1
ATOM 628 N N . GLN A 1 90 ? 0.036 24.713 -10.114 1.00 26.33 400 GLN A N 1
ATOM 629 C CA . GLN A 1 90 ? -0.898 25.432 -9.258 1.00 27.31 400 GLN A CA 1
ATOM 630 C C . GLN A 1 90 ? -0.635 25.177 -7.783 1.00 25.21 400 GLN A C 1
ATOM 631 O O . GLN A 1 90 ? -1.228 25.853 -6.934 1.00 25.51 400 GLN A O 1
ATOM 637 N N . GLN A 1 91 ? 0.240 24.218 -7.464 1.00 24.08 401 GLN A N 1
ATOM 638 C CA . GLN A 1 91 ? 0.558 23.849 -6.094 1.00 22.32 401 GLN A CA 1
ATOM 639 C C . GLN A 1 91 ? 1.970 24.234 -5.663 1.00 21.87 401 GLN A C 1
ATOM 640 O O . GLN A 1 91 ? 2.219 24.352 -4.457 1.00 18.91 401 GLN A O 1
ATOM 646 N N . VAL A 1 92 ? 2.902 24.418 -6.600 1.00 20.50 402 VAL A N 1
ATOM 647 C CA . VAL A 1 92 ? 4.248 24.885 -6.271 1.00 18.75 402 VAL A CA 1
ATOM 648 C C . VAL A 1 92 ? 4.813 25.675 -7.448 1.00 20.62 402 VAL A C 1
ATOM 649 O O . VAL A 1 92 ? 4.524 25.388 -8.612 1.00 19.07 402 VAL A O 1
ATOM 653 N N . ARG A 1 93 ? 5.615 26.695 -7.130 1.00 19.57 403 ARG A N 1
ATOM 654 C CA . ARG A 1 93 ? 6.436 27.400 -8.105 1.00 19.99 403 ARG A CA 1
ATOM 655 C C . ARG A 1 93 ? 7.823 27.585 -7.505 1.00 18.52 403 ARG A C 1
ATOM 656 O O . ARG A 1 93 ? 7.970 27.689 -6.286 1.00 20.63 403 ARG A O 1
ATOM 664 N N . PHE A 1 94 ? 8.838 27.618 -8.363 1.00 17.90 404 PHE A N 1
ATOM 665 C CA . PHE A 1 94 ? 10.225 27.717 -7.918 1.00 17.94 404 PHE A CA 1
ATOM 666 C C . PHE A 1 94 ? 10.819 29.067 -8.308 1.00 18.92 404 PHE A C 1
ATOM 667 O O . PHE A 1 94 ? 10.619 29.549 -9.429 1.00 20.86 404 PHE A O 1
ATOM 675 N N . MET A 1 95 ? 11.557 29.671 -7.381 1.00 16.35 405 MET A N 1
ATOM 676 C CA . MET A 1 95 ? 12.466 30.762 -7.701 1.00 16.41 405 MET A CA 1
ATOM 677 C C . MET A 1 95 ? 13.888 30.292 -7.416 1.00 19.55 405 MET A C 1
ATOM 678 O O . MET A 1 95 ? 14.165 29.768 -6.332 1.00 19.17 405 MET A O 1
ATOM 683 N N . LEU A 1 96 ? 14.782 30.465 -8.383 1.00 17.90 406 LEU A N 1
ATOM 684 C CA . LEU A 1 96 ? 16.143 29.948 -8.279 1.00 21.87 406 LEU A CA 1
ATOM 685 C C . LEU A 1 96 ? 17.133 31.085 -8.052 1.00 23.99 406 LEU A C 1
ATOM 686 O O . LEU A 1 96 ? 17.078 32.107 -8.743 1.00 24.74 406 LEU A O 1
ATOM 691 N N . ALA A 1 97 ? 18.036 30.901 -7.083 1.00 23.35 407 ALA A N 1
ATOM 692 C CA . ALA A 1 97 ? 19.257 31.696 -6.951 1.00 21.33 407 ALA A CA 1
ATOM 693 C C . ALA A 1 97 ? 20.432 30.777 -7.269 1.00 23.27 407 ALA A C 1
ATOM 694 O O . ALA A 1 97 ? 20.777 29.901 -6.470 1.00 21.37 407 ALA A O 1
ATOM 696 N N . ASP A 1 98 ? 21.050 30.983 -8.434 1.00 25.01 408 ASP A N 1
ATOM 697 C CA . ASP A 1 98 ? 21.980 29.998 -8.968 1.00 28.18 408 ASP A CA 1
ATOM 698 C C . ASP A 1 98 ? 23.040 30.742 -9.788 1.00 25.02 408 ASP A C 1
ATOM 699 O O . ASP A 1 98 ? 22.997 30.787 -11.019 1.00 24.71 408 ASP A O 1
ATOM 704 N N . TYR A 1 99 ? 24.015 31.323 -9.084 1.00 24.54 409 TYR A N 1
ATOM 705 C CA . TYR A 1 99 ? 24.970 32.201 -9.756 1.00 22.95 409 TYR A CA 1
ATOM 706 C C . TYR A 1 99 ? 25.872 31.428 -10.710 1.00 24.74 409 TYR A C 1
ATOM 707 O O . TYR A 1 99 ? 26.324 31.985 -11.718 1.00 27.90 409 TYR A O 1
ATOM 716 N N . ARG A 1 100 ? 26.156 30.162 -10.416 1.00 26.12 410 ARG A N 1
ATOM 717 C CA . ARG A 1 100 ? 26.973 29.350 -11.311 1.00 27.21 410 ARG A CA 1
ATOM 718 C C . ARG A 1 100 ? 26.154 28.663 -12.399 1.00 31.39 410 ARG A C 1
ATOM 719 O O . ARG A 1 100 ? 26.727 27.943 -13.226 1.00 27.91 410 ARG A O 1
ATOM 727 N N . SER A 1 101 ? 24.833 28.874 -12.428 1.00 30.37 411 SER A N 1
ATOM 728 C CA . SER A 1 101 ? 23.970 28.313 -13.472 1.00 34.70 411 SER A CA 1
ATOM 729 C C . SER A 1 101 ? 24.069 26.790 -13.517 1.00 32.72 411 SER A C 1
ATOM 730 O O . SER A 1 101 ? 24.044 26.183 -14.586 1.00 37.97 411 SER A O 1
ATOM 733 N N . GLY A 1 102 ? 24.214 26.166 -12.354 1.00 27.13 412 GLY A N 1
ATOM 734 C CA . GLY A 1 102 ? 24.226 24.720 -12.282 1.00 26.49 412 GLY A CA 1
ATOM 735 C C . GLY A 1 102 ? 22.879 24.070 -12.026 1.00 28.10 412 GLY A C 1
ATOM 736 O O . GLY A 1 102 ? 22.808 22.839 -11.929 1.00 30.48 412 GLY A O 1
ATOM 737 N N . LEU A 1 103 ? 21.803 24.854 -11.908 1.00 27.61 413 LEU A N 1
ATOM 738 C CA . LEU A 1 103 ? 20.463 24.335 -11.627 1.00 30.42 413 LEU A CA 1
ATOM 739 C C . LEU A 1 103 ? 19.439 24.748 -12.680 1.00 33.88 413 LEU A C 1
ATOM 740 O O . LEU A 1 103 ? 18.229 24.671 -12.424 1.00 30.39 413 LEU A O 1
ATOM 745 N N . LEU A 1 104 ? 19.889 25.173 -13.865 1.00 35.92 414 LEU A N 1
ATOM 746 C CA . LEU A 1 104 ? 18.961 25.749 -14.836 1.00 41.79 414 LEU A CA 1
ATOM 747 C C . LEU A 1 104 ? 17.899 24.750 -15.289 1.00 43.52 414 LEU A C 1
ATOM 748 O O . LEU A 1 104 ? 16.765 25.148 -15.591 1.00 44.34 414 LEU A O 1
ATOM 753 N N . ASP A 1 105 ? 18.234 23.460 -15.346 1.00 42.83 415 ASP A N 1
ATOM 754 C CA . ASP A 1 105 ? 17.282 22.424 -15.730 1.00 44.84 415 ASP A CA 1
ATOM 755 C C . ASP A 1 105 ? 16.800 21.603 -14.535 1.00 36.90 415 AS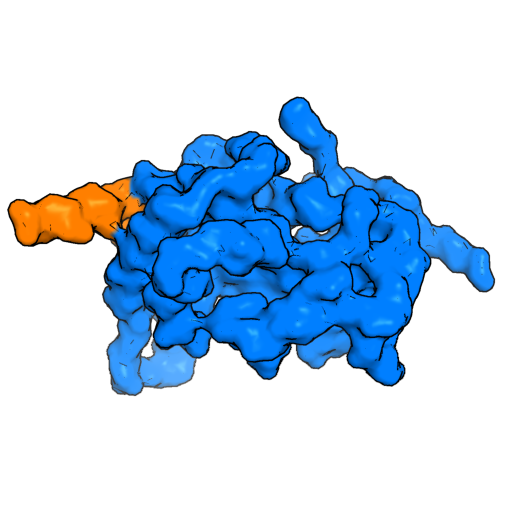P A C 1
ATOM 756 O O . ASP A 1 105 ? 16.277 20.498 -14.716 1.00 37.82 415 ASP A O 1
ATOM 761 N N . ALA A 1 106 ? 16.961 22.123 -13.317 1.00 28.10 416 ALA A N 1
ATOM 762 C CA . ALA A 1 106 ? 16.558 21.382 -12.126 1.00 29.86 416 ALA A CA 1
ATOM 763 C C . ALA A 1 106 ? 15.046 21.256 -12.019 1.00 30.09 416 ALA A C 1
ATOM 764 O O . ALA A 1 106 ? 14.541 20.287 -11.441 1.00 28.71 416 ALA A O 1
ATOM 766 N N . VAL A 1 107 ? 14.316 22.229 -12.549 1.00 29.43 417 VAL A N 1
ATOM 767 C CA . VAL A 1 107 ? 12.867 22.305 -12.433 1.00 32.86 417 VAL A CA 1
ATOM 768 C C . VAL A 1 107 ? 12.300 22.366 -13.845 1.00 27.95 417 VAL A C 1
ATOM 769 O O . VAL A 1 107 ? 12.795 23.145 -14.664 1.00 27.91 417 VAL A O 1
ATOM 773 N N . PRO A 1 108 ? 11.276 21.582 -14.179 1.00 27.40 418 PRO A N 1
ATOM 774 C CA . PRO A 1 108 ? 10.628 21.766 -15.482 1.00 26.76 418 PRO A CA 1
ATOM 775 C C . PRO A 1 108 ? 10.112 23.189 -15.606 1.00 26.16 418 PRO A C 1
ATOM 776 O O . PRO A 1 108 ? 9.723 23.814 -14.612 1.00 24.86 418 PRO A O 1
ATOM 780 N N . ASP A 1 109 ? 10.158 23.714 -16.836 1.00 29.04 419 ASP A N 1
ATOM 781 C CA . ASP A 1 109 ? 9.755 25.100 -17.067 1.00 34.68 419 ASP A CA 1
ATOM 782 C C . ASP A 1 109 ? 8.355 25.373 -16.514 1.00 28.01 419 ASP A C 1
ATOM 783 O O . ASP A 1 109 ? 8.073 26.471 -16.039 1.00 20.59 419 ASP A O 1
ATOM 788 N N . THR A 1 110 ? 7.471 24.367 -16.552 1.00 25.41 420 THR A N 1
ATOM 789 C CA . THR A 1 110 ? 6.105 24.545 -16.060 1.00 27.19 420 THR A CA 1
ATOM 790 C C . THR A 1 110 ? 6.074 24.997 -14.609 1.00 26.34 420 THR A C 1
ATOM 791 O O . THR A 1 110 ? 5.112 25.645 -14.181 1.00 23.67 420 THR A O 1
ATOM 795 N N . HIS A 1 111 ? 7.088 24.621 -13.824 1.00 22.02 421 HIS A N 1
ATOM 796 C CA . HIS A 1 111 ? 7.064 24.823 -12.384 1.00 22.22 421 HIS A CA 1
ATOM 797 C C . HIS A 1 111 ? 7.912 26.010 -11.946 1.00 23.55 421 HIS A C 1
ATOM 798 O O . HIS A 1 111 ? 8.030 26.259 -10.746 1.00 24.89 421 HIS A O 1
ATOM 805 N N . LEU A 1 112 ? 8.486 26.759 -12.886 1.00 22.16 422 LEU A N 1
ATOM 806 C CA . LEU A 1 112 ? 9.133 28.015 -12.537 1.00 22.97 422 LEU A CA 1
ATOM 807 C C . LEU A 1 112 ? 8.077 29.073 -12.245 1.00 25.78 422 LEU A C 1
ATOM 808 O O . LEU A 1 112 ? 7.023 29.111 -12.885 1.00 26.38 422 LEU A O 1
ATOM 813 N N . LEU A 1 113 ? 8.364 29.931 -11.266 1.00 23.48 423 LEU A N 1
ATOM 814 C CA . LEU A 1 113 ? 7.571 31.133 -11.055 1.00 25.53 423 LEU A CA 1
ATOM 815 C C . LEU A 1 113 ? 7.409 31.895 -12.369 1.00 25.14 423 LEU A C 1
ATOM 816 O O . LEU A 1 113 ? 8.309 31.913 -13.211 1.00 24.67 423 LEU A O 1
ATOM 821 N N . GLY A 1 114 ? 6.245 32.531 -12.542 1.00 25.47 424 GLY A N 1
ATOM 822 C CA . GLY A 1 114 ? 5.930 33.176 -13.813 1.00 26.28 424 GLY A CA 1
ATOM 823 C C . GLY A 1 114 ? 6.869 34.308 -14.197 1.00 27.07 424 GLY A C 1
ATOM 824 O O . GLY A 1 114 ? 7.016 34.626 -15.383 1.00 25.13 424 GLY A O 1
ATOM 825 N N . ALA A 1 115 ? 7.503 34.945 -13.217 1.00 23.24 425 ALA A N 1
ATOM 826 C CA . ALA A 1 115 ? 8.504 35.964 -13.508 1.00 25.31 425 ALA A CA 1
ATOM 827 C C . ALA A 1 115 ? 9.531 35.957 -12.386 1.00 23.95 425 ALA A C 1
ATOM 828 O O . ALA A 1 115 ? 9.260 35.489 -11.276 1.00 24.44 425 ALA A O 1
ATOM 830 N N . GLY A 1 116 ? 10.729 36.448 -12.700 1.00 24.16 426 GLY A N 1
ATOM 831 C CA . GLY A 1 116 ? 11.798 36.490 -11.714 1.00 21.05 426 GLY A CA 1
ATOM 832 C C . GLY A 1 116 ? 12.310 35.137 -11.269 1.00 21.85 426 GLY A C 1
ATOM 833 O O . GLY A 1 116 ? 12.849 35.019 -10.163 1.00 23.21 426 GLY A O 1
ATOM 834 N N . ALA A 1 117 ? 12.178 34.108 -12.106 1.00 21.92 427 ALA A N 1
ATOM 835 C CA . ALA A 1 117 ? 12.434 32.745 -11.643 1.00 22.29 427 ALA A CA 1
ATOM 836 C C . ALA A 1 117 ? 13.917 32.376 -11.615 1.00 21.33 427 ALA A C 1
ATOM 837 O O . ALA A 1 117 ? 14.321 31.545 -10.788 1.00 22.62 427 ALA A O 1
ATOM 839 N N . ILE A 1 118 ? 14.731 32.938 -12.509 1.00 23.06 428 ILE A N 1
ATOM 840 C CA . ILE A 1 118 ? 16.119 32.502 -12.697 1.00 23.83 428 ILE A CA 1
ATOM 841 C C . ILE A 1 118 ? 17.018 33.689 -12.395 1.00 26.06 428 ILE A C 1
ATOM 842 O O . ILE A 1 118 ? 17.024 34.672 -13.146 1.00 23.65 428 ILE A O 1
ATOM 847 N N . ASN A 1 119 ? 17.793 33.594 -11.316 1.00 23.60 429 ASN A N 1
ATOM 848 C CA . ASN A 1 119 ? 18.575 34.726 -10.823 1.00 25.75 429 ASN A CA 1
ATOM 849 C C . ASN A 1 119 ? 20.033 34.310 -10.685 1.00 24.85 429 ASN A C 1
ATOM 850 O O . ASN A 1 119 ? 20.368 33.458 -9.853 1.00 23.93 429 ASN A O 1
ATOM 855 N N . ARG A 1 120 ? 20.892 34.906 -11.512 1.00 28.86 430 ARG A N 1
ATOM 856 C CA . ARG A 1 120 ? 22.282 34.477 -11.623 1.00 29.07 430 ARG A CA 1
ATOM 857 C C . ARG A 1 120 ? 23.281 35.537 -11.173 1.00 33.30 430 ARG A C 1
ATOM 858 O O . ARG A 1 120 ? 24.493 35.345 -11.346 1.00 24.92 430 ARG A O 1
ATOM 866 N N . ASN A 1 121 ? 22.813 36.645 -10.602 1.00 27.78 431 ASN A N 1
ATOM 867 C CA . ASN A 1 121 ? 23.711 37.668 -10.091 1.00 28.38 431 ASN A CA 1
ATOM 868 C C . ASN A 1 121 ? 22.970 38.459 -9.024 1.00 28.83 431 ASN A C 1
ATOM 869 O O . ASN A 1 121 ? 21.771 38.275 -8.798 1.00 26.72 431 ASN A O 1
ATOM 874 N N . SER A 1 122 ? 23.709 39.359 -8.380 1.00 28.50 432 SER A N 1
ATOM 875 C CA . SER A 1 122 ? 23.163 40.140 -7.277 1.00 31.17 432 SER A CA 1
ATOM 876 C C . SER A 1 122 ? 22.015 41.032 -7.738 1.00 28.62 432 SER A C 1
ATOM 877 O O . SER A 1 122 ? 20.980 41.118 -7.069 1.00 29.97 432 SER A O 1
ATOM 880 N N . ALA A 1 123 ? 22.186 41.721 -8.870 1.00 28.68 433 ALA A N 1
ATOM 881 C CA . ALA A 1 123 ? 21.170 42.672 -9.312 1.00 27.55 433 ALA A CA 1
ATOM 882 C C . ALA A 1 123 ? 19.845 41.965 -9.579 1.00 28.98 433 ALA A C 1
ATOM 883 O O . ALA A 1 123 ? 18.783 42.413 -9.131 1.00 28.96 433 ALA A O 1
ATOM 885 N N . SER A 1 124 ? 19.891 40.838 -10.289 1.00 26.02 434 SER A N 1
ATOM 886 C CA . SER A 1 124 ? 18.645 40.161 -10.631 1.00 26.03 434 SER A CA 1
ATOM 887 C C . SER A 1 124 ? 18.007 39.540 -9.391 1.00 24.06 434 SER A C 1
ATOM 888 O O . SER A 1 124 ? 16.788 39.653 -9.192 1.00 21.82 434 SER A O 1
ATOM 891 N N . LEU A 1 125 ? 18.814 38.906 -8.531 1.00 23.16 435 LEU A N 1
ATOM 892 C CA . LEU A 1 125 ? 18.247 38.294 -7.335 1.00 24.64 435 LEU A CA 1
ATOM 893 C C . LEU A 1 125 ? 17.588 39.337 -6.439 1.00 25.61 435 LEU A C 1
ATOM 894 O O . LEU A 1 125 ? 16.483 39.115 -5.930 1.00 27.07 435 LEU A O 1
ATOM 899 N N . ASP A 1 126 ? 18.242 40.485 -6.250 1.00 24.04 436 ASP A N 1
ATOM 900 C CA . ASP A 1 126 ? 17.670 41.512 -5.385 1.00 26.26 436 ASP A CA 1
ATOM 901 C C . ASP A 1 126 ? 16.321 41.999 -5.920 1.00 25.75 436 ASP A C 1
ATOM 902 O O . ASP A 1 126 ? 15.375 42.218 -5.149 1.00 22.65 436 ASP A O 1
ATOM 907 N N . GLU A 1 127 ? 16.220 42.181 -7.239 1.00 26.89 437 GLU A N 1
ATOM 908 C CA . GLU A 1 127 ? 14.957 42.592 -7.847 1.00 27.31 437 GLU A CA 1
ATOM 909 C C . GLU A 1 127 ? 13.895 41.511 -7.689 1.00 26.19 437 GLU A C 1
ATOM 910 O O . GLU A 1 127 ? 12.744 41.806 -7.338 1.00 25.77 437 GLU A O 1
ATOM 916 N N . ALA A 1 128 ? 14.269 40.250 -7.927 1.00 22.21 438 ALA A N 1
ATOM 917 C CA . ALA A 1 128 ? 13.299 39.163 -7.868 1.00 23.04 438 ALA A CA 1
ATOM 918 C C . ALA A 1 128 ? 12.785 38.954 -6.447 1.00 22.51 438 ALA A C 1
ATOM 919 O O . ALA A 1 128 ? 11.586 38.736 -6.242 1.00 23.75 438 ALA A O 1
ATOM 921 N N . VAL A 1 129 ? 13.672 39.029 -5.453 1.00 23.86 439 VAL A N 1
ATOM 922 C CA . VAL A 1 129 ? 13.293 38.731 -4.075 1.00 23.80 439 VAL A CA 1
ATOM 923 C C . VAL A 1 129 ? 12.414 39.838 -3.510 1.00 24.41 439 VAL A C 1
ATOM 924 O O . VAL A 1 129 ? 11.486 39.587 -2.726 1.00 26.06 439 VAL A O 1
ATOM 928 N N . G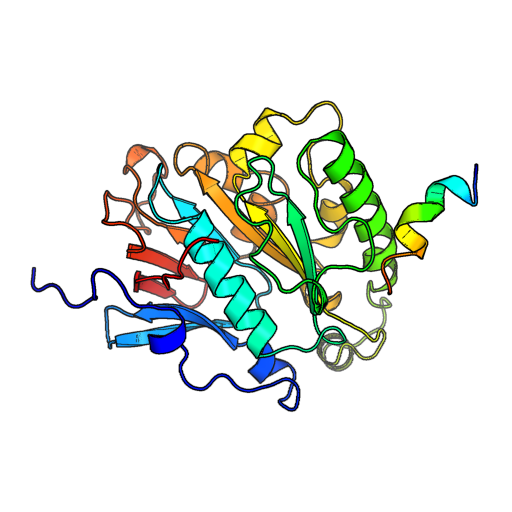LN A 1 130 ? 12.688 41.058 -3.896 1.00 22.89 440 GLN A N 1
ATOM 929 C CA . GLN A 1 130 ? 11.870 42.183 -3.528 1.00 23.52 440 GLN A CA 1
ATOM 930 C C . GLN A 1 130 ? 10.444 41.968 -4.052 1.00 24.41 440 GLN A C 1
ATOM 931 O O . GLN A 1 130 ? 9.546 42.085 -3.335 1.00 26.07 440 GLN A O 1
ATOM 937 N N . ALA A 1 131 ? 10.299 41.617 -5.311 1.00 22.54 441 ALA A N 1
ATOM 938 C CA . ALA A 1 131 ? 8.974 41.367 -5.876 1.00 22.27 441 ALA A CA 1
ATOM 939 C C . ALA A 1 131 ? 8.286 40.166 -5.225 1.00 21.84 441 ALA A C 1
ATOM 940 O O . ALA A 1 131 ? 7.059 40.172 -5.035 1.00 23.87 441 ALA A O 1
ATOM 942 N N . LEU A 1 132 ? 9.049 39.109 -4.920 1.00 21.21 442 LEU A N 1
ATOM 943 C CA . LEU A 1 132 ? 8.469 37.959 -4.230 1.00 19.98 442 LEU A CA 1
ATOM 944 C C . LEU A 1 132 ? 7.918 38.363 -2.874 1.00 22.95 442 LEU A C 1
ATOM 945 O O . LEU A 1 132 ? 6.798 37.983 -2.509 1.00 24.37 442 LEU A O 1
ATOM 950 N N . ALA A 1 133 ? 8.687 39.160 -2.130 1.00 20.00 443 ALA A N 1
ATOM 951 C CA . ALA A 1 133 ? 8.259 39.598 -0.810 1.00 24.00 443 ALA A CA 1
ATOM 952 C C . ALA A 1 133 ? 6.954 40.392 -0.887 1.00 25.66 443 ALA A C 1
ATOM 953 O O . ALA A 1 133 ? 6.082 40.250 -0.019 1.00 24.86 443 ALA A O 1
ATOM 955 N N . VAL A 1 134 ? 6.792 41.218 -1.929 1.00 26.91 444 VAL A N 1
ATOM 956 C CA . VAL A 1 134 ? 5.550 41.976 -2.090 1.00 27.96 444 VAL A CA 1
ATOM 957 C C . VAL A 1 134 ? 4.354 41.029 -2.168 1.00 24.98 444 VAL A C 1
ATOM 958 O O . VAL A 1 134 ? 3.330 41.236 -1.503 1.00 25.18 444 VAL A O 1
ATOM 962 N N . ASN A 1 135 ? 4.477 39.961 -2.958 1.00 21.65 445 ASN A N 1
ATOM 963 C CA . ASN A 1 135 ? 3.389 38.996 -3.094 1.00 21.34 445 ASN A CA 1
ATOM 964 C C . ASN A 1 135 ? 3.189 38.190 -1.816 1.00 24.40 445 ASN A C 1
ATOM 965 O O . ASN A 1 135 ? 2.046 37.977 -1.384 1.00 23.03 445 ASN A O 1
ATOM 970 N N . LEU A 1 136 ? 4.287 37.726 -1.204 1.00 22.07 446 LEU A N 1
ATOM 971 C CA . LEU A 1 136 ? 4.182 36.870 -0.021 1.00 22.97 446 LEU A CA 1
ATOM 972 C C . LEU A 1 136 ? 3.633 37.632 1.179 1.00 27.13 446 LEU A C 1
ATOM 973 O O . LEU A 1 136 ? 2.937 37.050 2.023 1.00 26.41 446 LEU A O 1
ATOM 978 N N . LYS A 1 137 ? 3.941 38.931 1.275 1.00 24.80 447 LYS A N 1
ATOM 979 C CA . LYS A 1 137 ? 3.417 39.741 2.370 1.00 27.60 447 LYS A CA 1
ATOM 980 C C . LYS A 1 137 ? 1.891 39.778 2.359 1.00 23.87 447 LYS A C 1
ATOM 981 O O . LYS A 1 137 ? 1.259 39.810 3.422 1.00 22.31 447 LYS A O 1
ATOM 987 N N . LYS A 1 138 ? 1.278 39.760 1.177 1.00 24.53 448 LYS A N 1
ATOM 988 C CA . LYS A 1 138 ? -0.179 39.793 1.127 1.00 24.39 448 LYS A CA 1
ATOM 989 C C . LYS A 1 138 ? -0.822 38.521 1.670 1.00 26.69 448 LYS A C 1
ATOM 990 O O . LYS A 1 138 ? -2.018 38.534 1.966 1.00 25.01 448 LYS A O 1
ATOM 996 N N . ARG A 1 139 ? -0.061 37.445 1.831 1.00 22.22 449 ARG A N 1
ATOM 997 C CA . ARG A 1 139 ? -0.557 36.196 2.392 1.00 21.29 449 ARG A CA 1
ATOM 998 C C . ARG A 1 139 ? -0.453 36.135 3.907 1.00 21.58 449 ARG A C 1
ATOM 999 O O . ARG A 1 139 ? -0.889 35.137 4.494 1.00 26.31 449 ARG A O 1
ATOM 1007 N N . LEU A 1 140 ? 0.159 37.127 4.547 1.00 22.77 450 LEU A N 1
ATOM 1008 C CA . LEU A 1 140 ? 0.275 37.085 5.996 1.00 23.20 450 LEU A CA 1
ATOM 1009 C C . LEU A 1 140 ? -1.124 36.968 6.601 1.00 24.71 450 LEU A C 1
ATOM 1010 O O . LEU A 1 140 ? -2.063 37.601 6.113 1.00 22.11 450 LEU A O 1
ATOM 1015 N N . PRO A 1 141 ? -1.303 36.155 7.640 1.00 26.90 451 PRO A N 1
ATOM 1016 C CA . PRO A 1 141 ? -2.657 35.877 8.112 1.00 28.50 451 PRO A CA 1
ATOM 1017 C C . PRO A 1 141 ? -3.249 37.087 8.824 1.00 33.58 451 PRO A C 1
ATOM 1018 O O . PRO A 1 141 ? -2.519 37.864 9.457 1.00 34.09 451 PRO A O 1
ATOM 1022 N N . PRO A 1 142 ? -4.563 37.284 8.723 1.00 36.21 452 PRO A N 1
ATOM 1023 C CA . PRO A 1 142 ? -5.219 38.254 9.607 1.00 39.43 452 PRO A CA 1
ATOM 1024 C C . PRO A 1 142 ? -4.951 37.886 11.056 1.00 41.77 452 PRO A C 1
ATOM 1025 O O . PRO A 1 142 ? -4.854 36.707 11.411 1.00 37.87 452 PRO A O 1
ATOM 1029 N N . THR A 1 143 ? -4.838 38.916 11.895 1.00 48.23 453 THR A N 1
ATOM 1030 C CA . THR A 1 143 ? -4.417 38.710 13.277 1.00 55.12 453 THR A CA 1
ATOM 1031 C C . THR A 1 143 ? -5.407 37.863 14.071 1.00 57.13 453 THR A C 1
ATOM 1032 O O . THR A 1 143 ? -5.007 37.170 15.014 1.00 57.18 453 THR A O 1
ATOM 1036 N N . ASP A 1 144 ? -6.690 37.887 13.712 1.00 58.50 454 ASP A N 1
ATOM 1037 C CA . ASP A 1 144 ? -7.711 37.230 14.521 1.00 59.47 454 ASP A CA 1
ATOM 1038 C C . ASP A 1 144 ? -7.904 35.749 14.188 1.00 53.44 454 ASP A C 1
ATOM 1039 O O . ASP A 1 144 ? -8.812 35.122 14.742 1.00 54.87 454 ASP A O 1
ATOM 1044 N N . LEU A 1 145 ? -7.080 35.173 13.316 1.00 46.15 455 LEU A N 1
ATOM 1045 C CA . LEU A 1 145 ? -7.271 33.780 12.929 1.00 42.51 455 LEU A CA 1
ATOM 1046 C C . LEU A 1 145 ? -6.943 32.838 14.081 1.00 48.04 455 LEU A C 1
ATOM 1047 O O . LEU A 1 145 ? -5.935 33.007 14.774 1.00 50.34 455 LEU A O 1
ATOM 1052 N N . THR A 1 146 ? -7.792 31.828 14.269 1.00 44.82 456 THR A N 1
ATOM 1053 C CA . THR A 1 146 ? -7.522 30.774 15.237 1.00 44.36 456 THR A CA 1
ATOM 1054 C C . THR A 1 146 ? -6.438 29.836 14.719 1.00 45.48 456 THR A C 1
ATOM 1055 O O . THR A 1 146 ? -6.076 29.847 13.536 1.00 46.82 456 THR A O 1
ATOM 1059 N N . THR A 1 147 ? -5.946 28.983 15.622 1.00 45.02 457 THR A N 1
ATOM 1060 C CA . THR A 1 147 ? -4.950 27.985 15.240 1.00 44.48 457 THR A CA 1
ATOM 1061 C C . THR A 1 147 ? -5.481 27.071 14.142 1.00 39.69 457 THR A C 1
ATOM 1062 O O . THR A 1 147 ? -4.772 26.779 13.169 1.00 37.89 457 THR A O 1
ATOM 1066 N N . ALA A 1 148 ? -6.732 26.620 14.276 1.00 36.87 458 ALA A N 1
ATOM 1067 C CA . ALA A 1 148 ? -7.334 25.774 13.250 1.00 35.53 458 ALA A CA 1
ATOM 1068 C C . ALA A 1 148 ? -7.423 26.501 11.912 1.00 35.30 458 ALA A C 1
ATOM 1069 O O . ALA A 1 148 ? -7.185 25.902 10.856 1.00 37.00 458 ALA A O 1
ATOM 1071 N N . GLN A 1 149 ? -7.778 27.792 11.932 1.00 30.24 459 GLN A N 1
ATOM 1072 C CA . GLN A 1 149 ? -7.834 28.545 10.681 1.00 27.57 459 GLN A CA 1
ATOM 1073 C C . GLN A 1 149 ? -6.433 28.764 10.125 1.00 29.39 459 GLN A C 1
ATOM 1074 O O . GLN A 1 149 ? -6.207 28.635 8.913 1.00 28.13 459 GLN A O 1
ATOM 1080 N N . LEU A 1 150 ? -5.480 29.081 11.004 1.00 30.62 460 LEU A N 1
ATOM 1081 C CA . LEU A 1 150 ? -4.082 29.184 10.596 1.00 37.33 460 LEU A CA 1
ATOM 1082 C C . LEU A 1 150 ? -3.644 27.935 9.838 1.00 38.64 460 LEU A C 1
ATOM 1083 O O . LEU A 1 150 ? -3.138 28.016 8.712 1.00 38.05 460 LEU A O 1
ATOM 1088 N N . ARG A 1 151 ? -3.889 26.760 10.425 1.00 40.96 461 ARG A N 1
ATOM 1089 C CA . ARG A 1 151 ? -3.435 25.512 9.825 1.00 46.91 461 ARG A CA 1
ATOM 1090 C C . ARG A 1 151 ? -4.160 25.211 8.517 1.00 43.68 461 ARG A C 1
ATOM 1091 O O . ARG A 1 151 ? -3.603 24.537 7.640 1.00 45.19 461 ARG A O 1
ATOM 1099 N N . SER A 1 152 ? -5.391 25.702 8.359 1.00 36.94 462 SER A N 1
ATOM 1100 C CA . SER A 1 152 ? -6.140 25.425 7.141 1.00 33.30 462 SER A CA 1
ATOM 1101 C C . SER A 1 152 ? -5.605 26.196 5.940 1.00 33.84 462 SER A C 1
ATOM 1102 O O . SER A 1 152 ? -5.840 25.776 4.802 1.00 34.35 462 SER A O 1
ATOM 1105 N N . ARG A 1 153 ? -4.912 27.317 6.173 1.00 35.20 463 ARG A N 1
ATOM 1106 C CA . ARG A 1 153 ? -4.379 28.174 5.110 1.00 38.78 463 ARG A CA 1
ATOM 1107 C C . ARG A 1 153 ? -5.456 28.540 4.093 1.00 35.84 463 ARG A C 1
ATOM 1108 O O . ARG A 1 153 ? -5.209 28.628 2.888 1.00 37.30 463 ARG A O 1
ATOM 1116 N N . SER A 1 154 ? -6.667 28.772 4.595 1.00 29.45 464 SER A N 1
ATOM 1117 C CA . SER A 1 154 ? -7.813 29.037 3.744 1.00 28.94 464 SER A CA 1
ATOM 1118 C C . SER A 1 154 ? -7.912 30.489 3.299 1.00 29.83 464 SER A C 1
ATOM 1119 O O . SER A 1 154 ? -8.726 30.785 2.417 1.00 28.28 464 SER A O 1
ATOM 1122 N N . TRP A 1 155 ? -7.131 31.402 3.885 1.00 23.19 465 TRP A N 1
ATOM 1123 C CA . TRP A 1 155 ? -7.363 32.815 3.602 1.00 26.55 465 TRP A CA 1
ATOM 1124 C C . TRP A 1 155 ? -6.621 33.299 2.362 1.00 28.41 465 TRP A C 1
ATOM 1125 O O . TRP A 1 155 ? -6.876 34.420 1.904 1.00 29.54 465 TRP A O 1
ATOM 1136 N N . TRP A 1 156 ? -5.720 32.490 1.812 1.00 24.36 466 TRP A N 1
ATOM 1137 C CA . TRP A 1 156 ? -5.149 32.713 0.493 1.00 23.20 466 TRP A CA 1
ATOM 1138 C C . TRP A 1 156 ? -5.244 31.401 -0.270 1.00 26.89 466 TRP A C 1
ATOM 1139 O O . TRP A 1 156 ? -5.462 30.340 0.318 1.00 27.45 466 TRP A O 1
ATOM 1150 N N . SER A 1 157 ? -5.069 31.471 -1.584 1.00 26.41 467 SER A N 1
ATOM 1151 C CA . SER A 1 157 ? -5.139 30.276 -2.408 1.00 27.40 467 SER A CA 1
ATOM 1152 C C . SER A 1 157 ? -4.109 30.386 -3.527 1.00 29.82 467 SER A C 1
ATOM 1153 O O . SER A 1 157 ? -3.825 31.488 -4.006 1.00 25.89 467 SER A O 1
ATOM 1156 N N . GLY A 1 158 ? -3.503 29.256 -3.895 1.00 29.91 468 GLY A N 1
ATOM 1157 C CA . GLY A 1 158 ? -2.500 29.230 -4.942 1.00 27.23 468 GLY A CA 1
ATOM 1158 C C . GLY A 1 158 ? -1.348 28.311 -4.575 1.00 25.79 468 GLY A C 1
ATOM 1159 O O . GLY A 1 158 ? -1.482 27.422 -3.740 1.00 24.70 468 GLY A O 1
ATOM 1160 N N . PHE A 1 159 ? -0.198 28.531 -5.210 1.00 18.91 469 PHE A N 1
ATOM 1161 C CA . PHE A 1 159 ? 0.946 27.644 -5.051 1.00 22.46 469 PHE A CA 1
ATOM 1162 C C . PHE A 1 159 ? 1.782 28.039 -3.837 1.00 20.78 469 PHE A C 1
ATOM 1163 O O . PHE A 1 159 ? 1.844 29.213 -3.450 1.00 19.20 469 PHE A O 1
ATOM 1171 N N . ASP A 1 160 ? 2.401 27.031 -3.222 1.00 20.85 470 ASP A N 1
ATOM 1172 C CA . ASP A 1 160 ? 3.569 27.260 -2.388 1.00 18.20 470 ASP A CA 1
ATOM 1173 C C . ASP A 1 160 ? 4.724 27.727 -3.269 1.00 20.70 470 ASP A C 1
ATOM 1174 O O . ASP A 1 160 ? 4.772 27.454 -4.474 1.00 18.99 470 ASP A O 1
ATOM 1179 N N . VAL A 1 161 ? 5.670 28.438 -2.666 1.00 16.35 471 VAL A N 1
ATOM 1180 C CA . VAL A 1 161 ? 6.857 28.889 -3.381 1.00 17.18 471 VAL A CA 1
ATOM 1181 C C . VAL A 1 161 ? 8.068 28.208 -2.757 1.00 19.97 471 VAL A C 1
ATOM 1182 O O . VAL A 1 161 ? 8.223 28.219 -1.531 1.00 18.32 471 VAL A O 1
ATOM 1186 N N . VAL A 1 162 ? 8.904 27.593 -3.593 1.00 15.25 472 VAL A N 1
ATOM 1187 C CA . VAL A 1 162 ? 10.192 27.056 -3.162 1.00 17.84 472 VAL A CA 1
ATOM 1188 C C . VAL A 1 162 ? 11.274 27.993 -3.665 1.00 19.78 472 VAL A C 1
ATOM 1189 O O . VAL A 1 162 ? 11.429 28.183 -4.879 1.00 19.43 472 VAL A O 1
ATOM 1193 N N . LEU A 1 163 ? 12.013 28.584 -2.730 1.00 14.74 473 LEU A N 1
ATOM 1194 C CA . LEU A 1 163 ? 13.159 29.428 -3.055 1.00 17.63 473 LEU A CA 1
ATOM 1195 C C . LEU A 1 163 ? 14.393 28.524 -3.019 1.00 18.52 473 LEU A C 1
ATOM 1196 O O . LEU A 1 163 ? 14.909 28.192 -1.947 1.00 17.83 473 LEU A O 1
ATOM 1201 N N . LEU A 1 164 ? 14.854 28.115 -4.201 1.00 17.29 474 LEU A 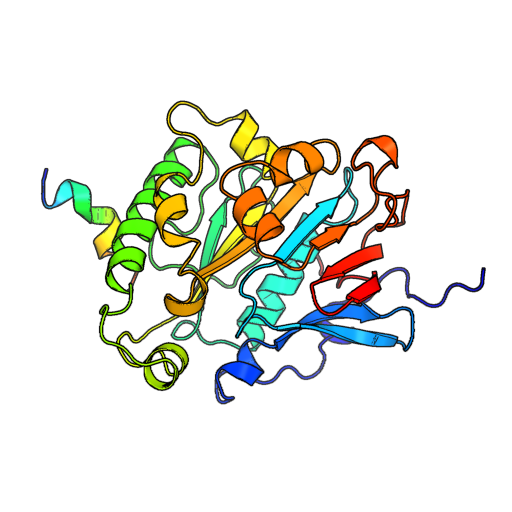N 1
ATOM 1202 C CA . LEU A 1 164 ? 15.904 27.108 -4.339 1.00 20.60 474 LEU A CA 1
ATOM 1203 C C . LEU A 1 164 ? 17.241 27.811 -4.523 1.00 20.23 474 LEU A C 1
ATOM 1204 O O . LEU A 1 164 ? 17.493 28.403 -5.574 1.00 18.87 474 LEU A O 1
ATOM 1209 N N . VAL A 1 165 ? 18.107 27.737 -3.515 1.00 17.31 475 VAL A N 1
ATOM 1210 C CA . VAL A 1 165 ? 19.295 28.589 -3.453 1.00 17.49 475 VAL A CA 1
ATOM 1211 C C . VAL A 1 165 ? 20.541 27.708 -3.389 1.00 22.02 475 VAL A C 1
ATOM 1212 O O . VAL A 1 165 ? 20.737 26.976 -2.412 1.00 21.98 475 VAL A O 1
ATOM 1216 N N . ASP A 1 166 ? 21.394 27.802 -4.402 1.00 18.39 476 ASP A N 1
ATOM 1217 C CA . ASP A 1 166 ? 22.661 27.091 -4.413 1.00 22.66 476 ASP A CA 1
ATOM 1218 C C . ASP A 1 166 ? 23.785 28.075 -4.092 1.00 23.06 476 ASP A C 1
ATOM 1219 O O . ASP A 1 166 ? 23.698 29.270 -4.408 1.00 21.05 476 ASP A O 1
ATOM 1224 N N . ASP A 1 167 ? 24.824 27.574 -3.419 1.00 19.92 477 ASP A N 1
ATOM 1225 C CA . ASP A 1 167 ? 26.051 28.330 -3.198 1.00 20.77 477 ASP A CA 1
ATOM 1226 C C . ASP A 1 167 ? 25.766 29.652 -2.478 1.00 21.88 477 ASP A C 1
ATOM 1227 O O . ASP A 1 167 ? 26.137 30.739 -2.936 1.00 20.27 477 ASP A O 1
ATOM 1232 N N . TRP A 1 168 ? 25.093 29.532 -1.327 1.00 16.49 478 TRP A N 1
ATOM 1233 C CA . TRP A 1 168 ? 24.736 30.709 -0.538 1.00 25.32 478 TRP A CA 1
ATOM 1234 C C . TRP A 1 168 ? 25.975 31.524 -0.156 1.00 22.44 478 TRP A C 1
ATOM 1235 O O . TRP A 1 168 ? 25.931 32.761 -0.129 1.00 22.78 478 TRP A O 1
ATOM 1246 N N . HIS A 1 169 ? 27.098 30.853 0.120 1.00 22.74 479 HIS A N 1
ATOM 1247 C CA . HIS A 1 169 ? 28.329 31.577 0.455 1.00 20.04 479 HIS A CA 1
ATOM 1248 C C . HIS A 1 169 ? 28.748 32.517 -0.674 1.00 21.94 479 HIS A C 1
ATOM 1249 O O . HIS A 1 169 ? 29.268 33.614 -0.430 1.00 21.33 479 HIS A O 1
ATOM 1256 N N . MET A 1 170 ? 28.535 32.096 -1.919 1.00 20.46 480 MET A N 1
ATOM 1257 C CA . MET A 1 170 ? 28.856 32.930 -3.074 1.00 26.63 480 MET A CA 1
ATOM 1258 C C . MET A 1 170 ? 27.898 34.108 -3.196 1.00 27.58 480 MET A C 1
ATOM 1259 O O . MET A 1 170 ? 28.307 35.222 -3.544 1.00 25.34 480 MET A O 1
ATOM 1264 N N . ILE A 1 171 ? 26.607 33.866 -2.962 1.00 21.66 481 ILE A N 1
ATOM 1265 C CA . ILE A 1 171 ? 25.625 34.947 -2.991 1.00 23.73 481 ILE A CA 1
ATOM 1266 C C . ILE A 1 171 ? 25.962 35.991 -1.936 1.00 22.77 481 ILE A C 1
ATOM 1267 O O . ILE A 1 171 ? 25.985 37.199 -2.211 1.00 26.52 481 ILE A O 1
ATOM 1272 N N . VAL A 1 172 ? 26.264 35.538 -0.716 1.00 22.57 482 VAL A N 1
ATOM 1273 C CA . VAL A 1 172 ? 26.656 36.475 0.332 1.00 26.79 482 VAL A CA 1
ATOM 1274 C C . VAL A 1 172 ? 27.950 37.185 -0.049 1.00 26.59 482 VAL A C 1
ATOM 1275 O O . VAL A 1 172 ? 28.094 38.398 0.156 1.00 26.32 482 VAL A O 1
ATOM 1279 N N . GLY A 1 173 ? 28.897 36.450 -0.641 1.00 25.49 483 GLY A N 1
ATOM 1280 C CA . GLY A 1 173 ? 30.189 37.036 -0.982 1.00 28.46 483 GLY A CA 1
ATOM 1281 C C . GLY A 1 173 ? 30.113 38.084 -2.076 1.00 32.27 483 GLY A C 1
ATOM 1282 O O . GLY A 1 173 ? 30.912 39.022 -2.093 1.00 33.65 483 GLY A O 1
ATOM 1283 N N . ALA A 1 174 ? 29.168 37.945 -3.006 1.00 32.41 484 ALA A N 1
ATOM 1284 C CA . ALA A 1 174 ? 29.014 38.930 -4.072 1.00 35.35 484 ALA A CA 1
ATOM 1285 C C . ALA A 1 174 ? 27.987 39.998 -3.735 1.00 41.85 484 ALA A C 1
ATOM 1286 O O . ALA A 1 174 ? 27.681 40.833 -4.592 1.00 45.63 484 ALA A O 1
ATOM 1288 N N . ALA A 1 175 ? 27.447 39.988 -2.515 1.00 45.75 485 ALA A N 1
ATOM 1289 C CA . ALA A 1 175 ? 26.378 40.909 -2.148 1.00 54.01 485 ALA A CA 1
ATOM 1290 C C . ALA A 1 175 ? 26.869 42.346 -2.186 1.00 70.90 485 ALA A C 1
ATOM 1291 O O . ALA A 1 175 ? 27.690 42.754 -1.356 1.00 72.69 485 ALA A O 1
ATOM 1293 N N . GLY A 1 176 ? 26.380 43.109 -3.157 1.00 86.65 486 GLY A N 1
ATOM 1294 C CA . GLY A 1 176 ? 26.701 44.516 -3.250 1.00 91.19 486 GLY A CA 1
ATOM 1295 C C . GLY A 1 176 ? 25.517 45.390 -2.903 1.00 94.17 486 GLY A C 1
ATOM 1296 O O . GLY A 1 176 ? 24.626 45.596 -3.732 1.00 96.13 486 GLY A O 1
ATOM 1297 N N . GLY A 1 177 ? 25.489 45.895 -1.671 1.00 93.35 487 GLY A N 1
ATOM 1298 C CA . GLY A 1 177 ? 24.457 46.824 -1.252 1.00 92.14 487 GLY A CA 1
ATOM 1299 C C . GLY A 1 177 ? 23.624 46.318 -0.096 1.00 88.40 487 GLY A C 1
ATOM 1300 O O . GLY A 1 177 ? 24.104 46.220 1.038 1.00 86.76 487 GLY A O 1
ATOM 1301 N N . MET A 1 178 ? 22.363 46.010 -0.371 1.00 86.39 488 MET A N 1
ATOM 1302 C CA . MET A 1 178 ? 21.521 45.384 0.634 1.00 83.67 488 MET A CA 1
ATOM 1303 C C . MET A 1 178 ? 21.951 43.931 0.824 1.00 70.96 488 MET A C 1
ATOM 1304 O O . MET A 1 178 ? 22.230 43.237 -0.161 1.00 68.56 488 MET A O 1
ATOM 1309 N N . PRO A 1 179 ? 22.040 43.448 2.063 1.00 61.97 489 PRO A N 1
ATOM 1310 C CA . PRO A 1 179 ? 22.367 42.036 2.276 1.00 53.91 489 PRO A CA 1
ATOM 1311 C C . PRO A 1 179 ? 21.316 41.157 1.625 1.00 44.28 489 PRO A C 1
ATOM 1312 O O . PRO A 1 179 ? 20.113 41.471 1.677 1.00 40.67 489 PRO A O 1
ATOM 1316 N N . PRO A 1 180 ? 21.732 40.074 0.972 1.00 40.58 490 PRO A N 1
ATOM 1317 C CA . PRO A 1 180 ? 20.792 39.299 0.157 1.00 36.02 490 PRO A CA 1
ATOM 1318 C C . PRO A 1 180 ? 19.655 38.765 1.013 1.00 32.95 490 PRO A C 1
ATOM 1319 O O . PRO A 1 180 ? 19.849 38.394 2.174 1.00 31.40 490 PRO A O 1
ATOM 1323 N N . MET A 1 181 ? 18.462 38.739 0.422 1.00 26.65 491 MET A N 1
ATOM 1324 C CA . MET A 1 181 ? 17.222 38.209 1.007 1.00 20.45 491 MET A CA 1
ATOM 1325 C C . MET A 1 181 ? 16.631 39.107 2.084 1.00 24.69 491 MET A C 1
ATOM 1326 O O . MET A 1 181 ? 15.639 38.715 2.728 1.00 24.10 491 MET A O 1
ATOM 1331 N N . ALA A 1 182 ? 17.147 40.323 2.261 1.00 25.16 492 ALA A N 1
ATOM 1332 C CA . ALA A 1 182 ? 16.594 41.213 3.278 1.00 26.97 492 ALA A CA 1
ATOM 1333 C C . ALA A 1 182 ? 15.082 41.427 3.163 1.00 29.76 492 ALA A C 1
ATOM 1334 O O . ALA A 1 182 ? 14.416 41.440 4.213 1.00 31.32 492 ALA A O 1
ATOM 1336 N N . PRO A 1 183 ? 14.476 41.581 1.978 1.00 29.61 493 PRO A N 1
ATOM 1337 C CA . PRO A 1 183 ? 13.007 41.768 1.943 1.00 31.11 493 PRO A CA 1
ATOM 1338 C C . PRO A 1 183 ? 12.233 40.580 2.477 1.00 25.92 493 PRO A C 1
ATOM 1339 O O . PRO A 1 183 ? 11.068 40.743 2.868 1.00 26.04 493 PRO A O 1
ATOM 1343 N N . LEU A 1 184 ? 12.842 39.393 2.519 1.00 21.89 494 LEU A N 1
ATOM 1344 C CA . LEU A 1 184 ? 12.168 38.198 3.000 1.00 28.84 494 LEU A CA 1
ATOM 1345 C C . LEU A 1 184 ? 12.357 37.966 4.490 1.00 32.54 494 LEU A C 1
ATOM 1346 O O . LEU A 1 184 ? 11.554 37.246 5.096 1.00 35.11 494 LEU A O 1
ATOM 1351 N N . ALA A 1 185 ? 13.394 38.546 5.088 1.00 33.38 495 ALA A N 1
ATOM 1352 C CA . ALA A 1 185 ? 13.654 38.330 6.508 1.00 34.71 495 ALA A CA 1
ATOM 1353 C C . ALA A 1 185 ? 12.456 38.629 7.406 1.00 35.78 495 ALA A C 1
ATOM 1354 O O . ALA A 1 185 ? 12.226 37.849 8.346 1.00 37.38 495 ALA A O 1
ATOM 1356 N N . PRO A 1 186 ? 11.674 39.702 7.207 1.00 35.93 496 PRO A N 1
ATOM 1357 C CA . PRO A 1 186 ? 10.474 39.887 8.047 1.00 35.95 496 PRO A CA 1
ATOM 1358 C C . PRO A 1 186 ? 9.384 38.858 7.790 1.00 31.44 496 PRO A C 1
ATOM 1359 O O . PRO A 1 186 ? 8.493 38.706 8.631 1.00 33.11 496 PRO A O 1
ATOM 1363 N N . LEU A 1 187 ? 9.420 38.158 6.658 1.00 30.60 497 LEU A N 1
ATOM 1364 C CA . LEU A 1 187 ? 8.400 37.172 6.331 1.00 31.91 497 LEU A CA 1
ATOM 1365 C C . LEU A 1 187 ? 8.754 35.767 6.794 1.00 30.85 497 LEU A C 1
ATOM 1366 O O . LEU A 1 187 ? 7.861 34.914 6.864 1.00 25.82 497 LEU A O 1
ATOM 1371 N N . LEU A 1 188 ? 10.025 35.508 7.115 1.00 29.67 498 LEU A N 1
ATOM 1372 C CA . LEU A 1 188 ? 10.434 34.148 7.470 1.00 28.46 498 LEU A CA 1
ATOM 1373 C C . LEU A 1 188 ? 9.705 33.571 8.682 1.00 25.43 498 LEU A C 1
ATOM 1374 O O . LEU A 1 188 ? 9.375 32.371 8.647 1.00 2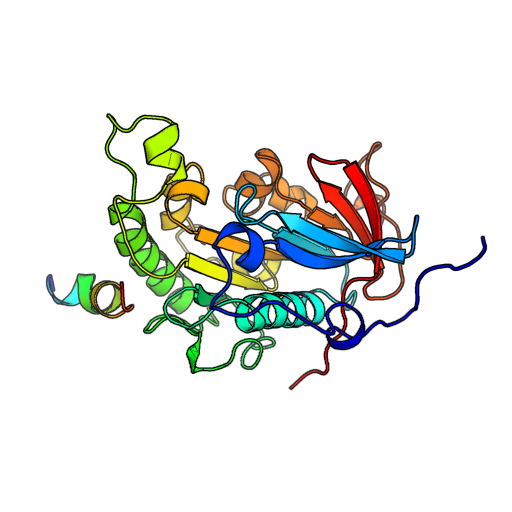4.88 498 LEU A O 1
ATOM 1379 N N . PRO A 1 189 ? 9.437 34.319 9.762 1.00 28.25 499 PRO A N 1
ATOM 1380 C CA . PRO A 1 189 ? 8.657 33.734 10.869 1.00 28.56 499 PRO A CA 1
ATOM 1381 C C . PRO A 1 189 ? 7.321 33.149 10.449 1.00 27.45 499 PRO A C 1
ATOM 1382 O O . PRO A 1 189 ? 6.851 32.205 11.095 1.00 29.36 499 PRO A O 1
ATOM 1386 N N . ALA A 1 190 ? 6.695 33.669 9.390 1.00 24.37 500 ALA A N 1
ATOM 1387 C CA . ALA A 1 190 ? 5.400 33.182 8.931 1.00 25.10 500 ALA A CA 1
ATOM 1388 C C . ALA A 1 190 ? 5.511 32.283 7.703 1.00 25.10 500 ALA A C 1
ATOM 1389 O O . ALA A 1 190 ? 4.500 32.028 7.043 1.00 26.39 500 ALA A O 1
ATOM 1391 N N . ALA A 1 191 ? 6.714 31.776 7.406 1.00 22.21 501 ALA A N 1
ATOM 1392 C CA . ALA A 1 191 ? 6.944 31.021 6.170 1.00 22.59 501 ALA A CA 1
ATOM 1393 C C . ALA A 1 191 ? 5.968 29.854 6.025 1.00 24.50 501 ALA A C 1
ATOM 1394 O O . ALA A 1 191 ? 5.465 29.585 4.925 1.00 23.65 501 ALA A O 1
ATOM 1396 N N . ALA A 1 192 ? 5.700 29.141 7.119 1.00 25.73 502 ALA A N 1
ATOM 1397 C CA . ALA A 1 192 ? 4.767 28.022 7.053 1.00 24.25 502 ALA A CA 1
ATOM 1398 C C . ALA A 1 192 ? 3.365 28.500 6.691 1.00 31.07 502 ALA A C 1
ATOM 1399 O O . ALA A 1 192 ? 2.666 27.857 5.908 1.00 36.26 502 ALA A O 1
ATOM 1401 N N . ASP A 1 193 ? 2.952 29.651 7.218 1.00 30.39 503 ASP A N 1
ATOM 1402 C CA . ASP A 1 193 ? 1.600 30.128 6.954 1.00 29.57 503 ASP A CA 1
ATOM 1403 C C . ASP A 1 193 ? 1.439 30.671 5.535 1.00 26.35 503 ASP A C 1
ATOM 1404 O O . ASP A 1 193 ? 0.326 30.662 4.993 1.00 25.02 503 ASP A O 1
ATOM 1409 N N . ILE A 1 194 ? 2.516 31.155 4.920 1.00 22.96 504 ILE A N 1
ATOM 1410 C CA . ILE A 1 194 ? 2.416 31.787 3.608 1.00 22.52 504 ILE A CA 1
ATOM 1411 C C . ILE A 1 194 ? 2.901 30.871 2.489 1.00 24.69 504 ILE A C 1
ATOM 1412 O O . ILE A 1 194 ? 2.983 31.305 1.335 1.00 24.51 504 ILE A O 1
ATOM 1417 N N . GLY A 1 195 ? 3.222 29.614 2.798 1.00 21.15 505 GLY A N 1
ATOM 1418 C CA . GLY A 1 195 ? 3.575 28.666 1.757 1.00 18.02 505 GLY A CA 1
ATOM 1419 C C . GLY A 1 195 ? 4.970 28.852 1.196 1.00 23.97 505 GLY A C 1
ATOM 1420 O O . GLY A 1 195 ? 5.230 28.473 0.045 1.00 24.89 505 GLY A O 1
ATOM 1421 N N . LEU A 1 196 ? 5.888 29.406 1.975 1.00 22.07 506 LEU A N 1
ATOM 1422 C CA . LEU A 1 196 ? 7.254 29.625 1.513 1.00 18.78 506 LEU A CA 1
ATOM 1423 C C . LEU A 1 196 ? 8.176 28.524 2.028 1.00 21.96 506 LEU A C 1
ATOM 1424 O O . LEU A 1 196 ? 8.144 28.187 3.215 1.00 22.96 506 LEU A O 1
ATOM 1429 N N . HIS A 1 197 ? 9.005 27.981 1.134 1.00 19.70 507 HIS A N 1
ATOM 1430 C CA . HIS A 1 197 ? 10.018 26.996 1.485 1.00 16.89 507 HIS A CA 1
ATOM 1431 C C . HIS A 1 197 ? 11.359 27.471 0.948 1.00 20.33 507 HIS A C 1
ATOM 1432 O O . HIS A 1 197 ? 11.485 27.725 -0.256 1.00 19.16 507 HIS A O 1
ATOM 1439 N N . ILE A 1 198 ? 12.370 27.564 1.812 1.00 18.25 508 ILE A N 1
ATOM 1440 C CA . ILE A 1 198 ? 13.731 27.802 1.338 1.00 16.31 508 ILE A CA 1
ATOM 1441 C C . ILE A 1 198 ? 14.512 26.493 1.407 1.00 20.63 508 ILE A C 1
ATOM 1442 O O . ILE A 1 198 ? 14.466 25.767 2.411 1.00 18.27 508 ILE A O 1
ATOM 1447 N N . ILE A 1 199 ? 15.191 26.169 0.312 1.00 19.78 509 ILE A N 1
ATOM 1448 C CA . ILE A 1 199 ? 16.114 25.042 0.229 1.00 18.94 509 ILE A CA 1
ATOM 1449 C C . ILE A 1 199 ? 17.448 25.633 -0.199 1.00 18.88 509 ILE A C 1
ATOM 1450 O O . ILE A 1 199 ? 17.571 26.156 -1.317 1.00 19.84 509 ILE A O 1
ATOM 1455 N N . VAL A 1 200 ? 18.434 25.589 0.697 1.00 14.17 510 VAL A N 1
ATOM 1456 C CA . VAL A 1 200 ? 19.651 26.386 0.555 1.00 15.66 510 VAL A CA 1
ATOM 1457 C C . VAL A 1 200 ? 20.858 25.486 0.750 1.00 15.54 510 VAL A C 1
ATOM 1458 O O . VAL A 1 200 ? 20.953 24.785 1.764 1.00 19.58 510 VAL A O 1
ATOM 1462 N N . THR A 1 201 ? 21.785 25.518 -0.203 1.00 17.67 511 THR A N 1
ATOM 1463 C CA . THR A 1 201 ? 23.083 24.880 -0.025 1.00 18.81 511 THR A CA 1
ATOM 1464 C C . THR A 1 201 ? 24.151 25.930 0.260 1.00 18.16 511 THR A C 1
ATOM 1465 O O . THR A 1 201 ? 24.048 27.085 -0.165 1.00 20.74 511 THR A O 1
ATOM 1469 N N . CYS A 1 202 ? 25.186 25.507 0.984 1.00 17.78 512 CYS A N 1
ATOM 1470 C CA . CYS A 1 202 ? 26.276 26.374 1.397 1.00 16.74 512 CYS A CA 1
ATOM 1471 C C . CYS A 1 202 ? 27.530 25.524 1.559 1.00 20.14 512 CYS A C 1
ATOM 1472 O O . CYS A 1 202 ? 27.465 24.415 2.084 1.00 19.88 512 CYS A O 1
ATOM 1475 N N . GLN A 1 203 ? 28.666 26.043 1.105 1.00 17.98 513 GLN A N 1
ATOM 1476 C CA . GLN A 1 203 ? 29.922 25.341 1.335 1.00 22.32 513 GLN A CA 1
ATOM 1477 C C . GLN A 1 203 ? 30.215 25.264 2.826 1.00 19.51 513 GLN A C 1
ATOM 1478 O O . GLN A 1 203 ? 29.965 26.213 3.574 1.00 17.58 513 GLN A O 1
ATOM 1484 N N . MET A 1 204 ? 30.750 24.122 3.259 1.00 19.53 514 MET A N 1
ATOM 1485 C CA . MET A 1 204 ? 30.859 23.871 4.688 1.00 22.32 514 MET A CA 1
ATOM 1486 C C . MET A 1 204 ? 31.782 24.891 5.367 1.00 19.76 514 MET A C 1
ATOM 1487 O O . MET A 1 204 ? 31.514 25.321 6.493 1.00 23.54 514 MET A O 1
ATOM 1492 N N . SER A 1 205 ? 32.852 25.309 4.682 1.00 23.36 515 SER A N 1
ATOM 1493 C CA . SER A 1 205 ? 33.803 26.274 5.231 1.00 27.87 515 SER A CA 1
ATOM 1494 C C . SER A 1 205 ? 33.162 27.602 5.610 1.00 27.25 515 SER A C 1
ATOM 1495 O O . SER A 1 205 ? 33.802 28.411 6.291 1.00 27.42 515 SER A O 1
ATOM 1498 N N . GLN A 1 206 ? 31.933 27.855 5.166 1.00 23.18 516 GLN A N 1
ATOM 1499 C CA . GLN A 1 206 ? 31.218 29.074 5.490 1.00 25.53 516 GLN A CA 1
ATOM 1500 C C . GLN A 1 206 ? 29.852 28.802 6.101 1.00 24.73 516 GLN A C 1
ATOM 1501 O O . GLN A 1 206 ? 29.137 29.752 6.432 1.00 20.45 516 GLN A O 1
ATOM 1507 N N . ALA A 1 207 ? 29.490 27.532 6.312 1.00 22.45 517 ALA A N 1
ATOM 1508 C CA . ALA A 1 207 ? 28.162 27.227 6.835 1.00 19.58 517 ALA A CA 1
ATOM 1509 C C . ALA A 1 207 ? 28.008 27.641 8.299 1.00 19.23 517 ALA A C 1
ATOM 1510 O O . ALA A 1 207 ? 26.914 28.045 8.713 1.00 24.26 517 ALA A O 1
ATOM 1512 N N . TYR A 1 208 ? 29.074 27.535 9.101 1.00 19.18 518 TYR A N 1
ATOM 1513 C CA . TYR A 1 208 ? 28.946 27.816 10.530 1.00 20.02 518 TYR A CA 1
ATOM 1514 C C . TYR A 1 208 ? 28.568 29.272 10.755 1.00 26.23 518 TYR A C 1
ATOM 1515 O O . TYR A 1 208 ? 27.674 29.588 11.557 1.00 23.41 518 TYR A O 1
ATOM 1524 N N . LYS A 1 209 ? 29.238 30.177 10.032 1.00 26.07 519 LYS A N 1
ATOM 1525 C CA . LYS A 1 209 ? 28.902 31.595 10.125 1.00 31.79 519 LYS A CA 1
ATOM 1526 C C . LYS A 1 209 ? 27.531 31.864 9.499 1.00 28.70 519 LYS A C 1
ATOM 1527 O O . LYS A 1 209 ? 26.767 32.688 10.024 1.00 25.72 519 LYS A O 1
ATOM 1533 N N . ALA A 1 210 ? 27.169 31.140 8.425 1.00 24.35 520 ALA A N 1
ATOM 1534 C CA . ALA A 1 210 ? 25.841 31.268 7.818 1.00 26.25 520 ALA A CA 1
ATOM 1535 C C . ALA A 1 210 ? 24.730 30.958 8.813 1.00 24.84 520 ALA A C 1
ATOM 1536 O O . ALA A 1 210 ? 23.663 31.588 8.761 1.00 22.61 520 ALA A O 1
ATOM 1538 N N . THR A 1 211 ? 24.952 30.004 9.734 1.00 25.75 521 THR A N 1
ATOM 1539 C CA . THR A 1 211 ? 23.891 29.688 10.693 1.00 23.31 521 THR A CA 1
ATOM 1540 C C . THR A 1 211 ? 23.626 30.818 11.674 1.00 26.72 521 THR A C 1
ATOM 1541 O O . THR A 1 211 ? 22.710 30.709 12.494 1.00 26.00 521 THR A O 1
ATOM 1545 N N . MET A 1 212 ? 24.389 31.898 11.608 1.00 28.19 522 MET A N 1
ATOM 1546 C CA . MET A 1 212 ? 24.116 33.063 12.420 1.00 35.06 522 MET A CA 1
ATOM 1547 C C . MET A 1 212 ? 23.504 34.208 11.630 1.00 33.88 522 MET A C 1
ATOM 1548 O O . MET A 1 212 ? 23.154 35.223 12.239 1.00 35.23 522 MET A O 1
ATOM 1553 N N . ASP A 1 213 ? 23.363 34.082 10.304 1.00 31.13 523 ASP A N 1
ATOM 1554 C CA . ASP A 1 213 ? 22.897 35.204 9.496 1.00 28.98 523 ASP A CA 1
ATOM 1555 C C . ASP A 1 213 ? 21.367 35.260 9.518 1.00 28.07 523 ASP A C 1
ATOM 1556 O O . ASP A 1 213 ? 20.698 34.495 10.220 1.00 25.52 523 ASP A O 1
ATOM 1561 N N . LYS A 1 214 ? 20.793 36.184 8.751 1.00 29.55 524 LYS A N 1
ATOM 1562 C CA . LYS A 1 214 ? 19.369 36.483 8.839 1.00 31.62 524 LYS A CA 1
ATOM 1563 C C . LYS A 1 214 ? 18.540 35.723 7.815 1.00 30.14 524 LYS A C 1
ATOM 1564 O O . LYS A 1 214 ? 17.325 35.944 7.719 1.00 30.81 524 LYS A O 1
ATOM 1570 N N . PHE A 1 215 ? 19.165 34.820 7.053 1.00 26.31 525 PHE A N 1
ATOM 1571 C CA . PHE A 1 215 ? 18.451 33.976 6.096 1.00 25.61 525 PHE A CA 1
ATOM 1572 C C . PHE A 1 215 ? 18.670 32.504 6.421 1.00 26.33 525 PHE A C 1
ATOM 1573 O O . PHE A 1 215 ? 17.756 31.854 6.946 1.00 25.72 525 PHE A O 1
ATOM 1581 N N . VAL A 1 216 ? 19.851 31.957 6.128 1.00 21.18 526 VAL A N 1
ATOM 1582 C CA . VAL A 1 216 ? 20.167 30.586 6.507 1.00 22.86 526 VAL A CA 1
ATOM 1583 C C . VAL A 1 216 ? 20.070 30.422 8.016 1.00 23.06 526 VAL A C 1
ATOM 1584 O O . VAL A 1 216 ? 19.537 29.423 8.513 1.00 23.63 526 VAL A O 1
ATOM 1588 N N . GLY A 1 217 ? 20.574 31.408 8.767 1.00 22.82 527 GLY A N 1
ATOM 1589 C CA . GLY A 1 217 ? 20.604 31.300 10.216 1.00 26.23 527 GLY A CA 1
ATOM 1590 C C . GLY A 1 217 ? 19.242 31.443 10.866 1.00 26.63 527 GLY A C 1
ATOM 1591 O O . GLY A 1 217 ? 19.017 30.914 11.962 1.00 24.61 527 GLY A O 1
ATOM 1592 N N . ALA A 1 218 ? 18.328 32.186 10.232 1.00 25.55 528 ALA A N 1
ATOM 1593 C CA . ALA A 1 218 ? 16.942 32.200 10.701 1.00 29.96 528 ALA A CA 1
ATOM 1594 C C . ALA A 1 218 ? 16.323 30.806 10.600 1.00 26.06 528 ALA A C 1
ATOM 1595 O O . ALA A 1 218 ? 15.732 30.295 11.562 1.00 25.70 528 ALA A O 1
ATOM 1597 N N . ALA A 1 219 ? 16.463 30.171 9.435 1.00 24.68 529 ALA A N 1
ATOM 1598 C CA . ALA A 1 219 ? 15.925 28.829 9.233 1.00 20.16 529 ALA A CA 1
ATOM 1599 C C . ALA A 1 219 ? 16.557 27.836 10.202 1.00 25.18 529 ALA A C 1
ATOM 1600 O O . ALA A 1 219 ? 15.859 27.060 10.870 1.00 25.57 529 ALA A O 1
ATOM 1602 N N . PHE A 1 220 ? 17.892 27.853 10.286 1.00 20.37 530 PHE A N 1
ATOM 1603 C CA . PHE A 1 220 ? 18.610 26.959 11.188 1.00 22.13 530 PHE A CA 1
ATOM 1604 C C . PHE A 1 220 ? 18.179 27.167 12.632 1.00 26.07 530 PHE A C 1
ATOM 1605 O O . PHE A 1 220 ? 17.938 26.202 13.368 1.00 22.95 530 PHE A O 1
ATOM 1613 N N . GLY A 1 221 ? 18.096 28.428 13.062 1.00 26.52 531 GLY A N 1
ATOM 1614 C CA . GLY A 1 221 ? 17.797 28.705 14.457 1.00 29.37 531 GLY A CA 1
ATOM 1615 C C . GLY A 1 221 ? 16.409 28.263 14.880 1.00 34.69 531 GLY A C 1
ATOM 1616 O O . GLY A 1 221 ? 16.171 27.995 16.062 1.00 40.54 531 GLY A O 1
ATOM 1617 N N . SER A 1 222 ? 15.473 28.185 13.935 1.00 30.69 532 SER A N 1
ATOM 1618 C CA . SER A 1 222 ? 14.123 27.748 14.252 1.00 34.43 532 SER A CA 1
ATOM 1619 C C . SER A 1 222 ? 13.908 26.275 13.926 1.00 33.24 532 SER A C 1
ATOM 1620 O O . SER A 1 222 ? 12.761 25.820 13.877 1.00 28.39 532 SER A O 1
ATOM 1623 N N . GLY A 1 223 ? 14.984 25.521 13.706 1.00 30.40 533 GLY A N 1
ATOM 1624 C CA . GLY A 1 223 ? 14.892 24.078 13.646 1.00 30.58 533 GLY A CA 1
ATOM 1625 C C . GLY A 1 223 ? 14.745 23.464 12.273 1.00 30.08 533 GLY A C 1
ATOM 1626 O O . GLY A 1 223 ? 14.232 22.347 12.172 1.00 33.01 533 GLY A O 1
ATOM 1627 N N . ALA A 1 224 ? 15.186 24.137 11.218 1.00 25.00 534 ALA A N 1
ATOM 1628 C CA . ALA A 1 224 ? 15.123 23.535 9.892 1.00 25.48 534 ALA A CA 1
ATOM 1629 C C . ALA A 1 224 ? 16.039 22.312 9.827 1.00 24.66 534 ALA A C 1
ATOM 1630 O O . ALA A 1 224 ? 17.155 22.343 10.360 1.00 23.98 534 ALA A O 1
ATOM 1632 N N . PRO A 1 225 ? 15.597 21.219 9.203 1.00 24.71 535 PRO A N 1
ATOM 1633 C CA . PRO A 1 225 ? 16.489 20.069 9.036 1.00 24.95 535 PRO A CA 1
ATOM 1634 C C . PRO A 1 225 ? 17.732 20.486 8.269 1.00 26.62 535 PRO A C 1
ATOM 1635 O O . PRO A 1 225 ? 17.669 21.277 7.322 1.00 25.81 535 PRO A O 1
ATOM 1639 N N . THR A 1 226 ? 18.872 19.985 8.719 1.00 24.34 536 THR A N 1
ATOM 1640 C CA . THR A 1 226 ? 20.152 20.367 8.141 1.00 25.98 536 THR A CA 1
ATOM 1641 C C . THR A 1 226 ? 20.932 19.116 7.786 1.00 25.07 536 THR A C 1
ATOM 1642 O O . THR A 1 226 ? 21.131 18.233 8.625 1.00 22.83 536 THR A O 1
ATOM 1646 N N . MET A 1 227 ? 21.363 19.059 6.540 1.00 23.24 537 MET A N 1
ATOM 1647 C CA . MET A 1 227 ? 22.100 17.936 5.986 1.00 24.30 537 MET A CA 1
ATOM 1648 C C . MET A 1 227 ? 23.585 18.308 5.983 1.00 27.18 537 MET A C 1
ATOM 1649 O O . MET A 1 227 ? 23.999 19.232 5.271 1.00 23.69 537 MET A O 1
ATOM 1654 N N . PHE A 1 228 ? 24.380 17.612 6.805 1.00 22.95 538 PHE A N 1
ATOM 1655 C CA . PHE A 1 228 ? 25.820 17.860 6.902 1.00 26.90 538 PHE A CA 1
ATOM 1656 C C . PHE A 1 228 ? 26.533 16.845 6.014 1.00 25.45 538 PHE A C 1
ATOM 1657 O O . PHE A 1 228 ? 26.752 15.700 6.419 1.00 20.70 538 PHE A O 1
ATOM 1665 N N . LEU A 1 229 ? 26.888 17.262 4.795 1.00 20.85 539 LEU A N 1
ATOM 1666 C CA . LEU A 1 229 ? 27.674 16.406 3.913 1.00 19.46 539 LEU A CA 1
ATOM 1667 C C . LEU A 1 229 ? 29.126 16.409 4.364 1.00 22.62 539 LEU A C 1
ATOM 1668 O O . LEU A 1 229 ? 29.429 16.857 5.475 1.00 20.47 539 LEU A O 1
ATOM 1673 N N . SER A 1 230 ? 30.025 15.917 3.508 1.00 21.25 540 SER A N 1
ATOM 1674 C CA . SER A 1 230 ? 31.445 15.914 3.827 1.00 21.65 540 SER A CA 1
ATOM 1675 C C . SER A 1 230 ? 31.881 17.288 4.325 1.00 22.67 540 SER A C 1
ATOM 1676 O O . SER A 1 230 ? 31.460 18.318 3.799 1.00 21.51 540 SER A O 1
ATOM 1679 N N . GLY A 1 231 ? 32.701 17.295 5.369 1.00 23.41 541 GLY A N 1
ATOM 1680 C CA . GLY A 1 231 ? 33.278 18.530 5.869 1.00 24.77 541 GLY A CA 1
ATOM 1681 C C . GLY A 1 231 ? 34.347 18.216 6.889 1.00 27.95 541 GLY A C 1
ATOM 1682 O O . GLY A 1 231 ? 34.451 17.097 7.391 1.00 29.85 541 GLY A O 1
ATOM 1683 N N . GLU A 1 232 ? 35.160 19.215 7.190 1.00 25.45 542 GLU A N 1
ATOM 1684 C CA . GLU A 1 232 ? 36.164 19.000 8.214 1.00 30.06 542 GLU A CA 1
ATOM 1685 C C . GLU A 1 232 ? 35.613 19.434 9.566 1.00 28.43 542 GLU A C 1
ATOM 1686 O O . GLU A 1 232 ? 34.766 20.333 9.654 1.00 23.55 542 GLU A O 1
ATOM 1692 N N . LYS A 1 233 ? 36.091 18.763 10.619 1.00 29.52 543 LYS A N 1
ATOM 1693 C CA . LYS A 1 233 ? 35.518 18.940 11.952 1.00 36.96 543 LYS A CA 1
ATOM 1694 C C . LYS A 1 233 ? 35.585 20.395 12.421 1.00 35.91 543 LYS A C 1
ATOM 1695 O O . LYS A 1 233 ? 34.631 20.896 13.029 1.00 34.39 543 LYS A O 1
ATOM 1701 N N . GLN A 1 234 ? 36.683 21.103 12.130 1.00 24.81 544 GLN A N 1
ATOM 1702 C CA . GLN A 1 234 ? 36.800 22.478 12.614 1.00 28.69 544 GLN A CA 1
ATOM 1703 C C . GLN A 1 234 ? 35.926 23.469 11.845 1.00 27.67 544 GLN A C 1
ATOM 1704 O O . GLN A 1 234 ? 35.739 24.595 12.313 1.00 27.76 544 GLN A O 1
ATOM 1710 N N . GLU A 1 235 ? 35.392 23.087 10.685 1.00 26.59 545 GLU A N 1
ATOM 1711 C CA . GLU A 1 235 ? 34.533 23.977 9.910 1.00 27.45 545 GLU A CA 1
ATOM 1712 C C . GLU A 1 235 ? 33.158 24.153 10.537 1.00 29.56 545 GLU A C 1
ATOM 1713 O O . GLU A 1 235 ? 32.504 25.172 10.292 1.00 28.41 545 GLU A O 1
ATOM 1719 N N . PHE A 1 236 ? 32.713 23.194 11.344 1.00 28.69 546 PHE A N 1
ATOM 1720 C CA . PHE A 1 236 ? 31.430 23.288 12.039 1.00 27.63 546 PHE A CA 1
ATOM 1721 C C . PHE A 1 236 ? 31.559 22.646 13.413 1.00 26.97 546 PHE A C 1
ATOM 1722 O O . PHE A 1 236 ? 31.119 21.514 13.636 1.00 26.72 546 PHE A O 1
ATOM 1730 N N . PRO A 1 237 ? 32.156 23.356 14.370 1.00 24.59 547 PRO A N 1
ATOM 1731 C CA . PRO A 1 237 ? 32.383 22.773 15.699 1.00 24.39 547 PRO A CA 1
ATOM 1732 C C . PRO A 1 237 ? 31.072 22.384 16.361 1.00 28.76 547 PRO A C 1
ATOM 1733 O O . PRO A 1 237 ? 30.160 23.200 16.497 1.00 30.73 547 PRO A O 1
ATOM 1737 N N . SER A 1 238 ? 30.994 21.127 16.784 1.00 26.01 548 SER A N 1
ATOM 1738 C CA . SER A 1 238 ? 29.779 20.596 17.384 1.00 29.76 548 SER A CA 1
ATOM 1739 C C . SER A 1 238 ? 30.132 19.326 18.131 1.00 31.54 548 SER A C 1
ATOM 1740 O O . SER A 1 238 ? 30.805 18.452 17.579 1.00 35.10 548 SER A O 1
ATOM 1743 N N . SER A 1 239 ? 29.688 19.229 19.381 1.00 31.07 549 SER A N 1
ATOM 1744 C CA . SER A 1 239 ? 29.787 17.976 20.106 1.00 32.23 549 SER A CA 1
ATOM 1745 C C . SER A 1 239 ? 28.597 17.062 19.846 1.00 37.48 549 SER A C 1
ATOM 1746 O O . SER A 1 239 ? 28.678 15.864 20.138 1.00 38.38 549 SER A O 1
ATOM 1749 N N . GLU A 1 240 ? 27.502 17.597 19.304 1.00 40.15 550 GLU A N 1
ATOM 1750 C CA . GLU A 1 240 ? 26.298 16.816 19.039 1.00 44.07 550 GLU A CA 1
ATOM 1751 C C . GLU A 1 240 ? 26.265 16.273 17.616 1.00 48.02 550 GLU A C 1
ATOM 1752 O O . GLU A 1 240 ? 25.834 15.134 17.400 1.00 51.94 550 GLU A O 1
ATOM 1758 N N . PHE A 1 241 ? 26.698 17.075 16.641 1.00 46.85 551 PHE A N 1
ATOM 1759 C CA . PHE A 1 241 ? 26.697 16.686 15.236 1.00 47.25 551 PHE A CA 1
ATOM 1760 C C . PHE A 1 241 ? 28.029 16.035 14.879 1.00 49.38 551 PHE A C 1
ATOM 1761 O O . PHE A 1 241 ? 29.069 16.341 15.471 1.00 51.57 551 PHE A O 1
ATOM 1769 N N . LYS A 1 242 ? 27.991 15.141 13.893 1.00 47.75 552 LYS A N 1
ATOM 1770 C CA . LYS A 1 242 ? 29.172 14.394 13.452 1.00 47.60 552 LYS A CA 1
ATOM 1771 C C . LYS A 1 242 ? 29.605 14.916 12.083 1.00 40.23 552 LYS A C 1
ATOM 1772 O O . LYS A 1 242 ? 29.181 14.400 11.044 1.00 36.76 552 LYS A O 1
ATOM 1778 N N . VAL A 1 243 ? 30.463 15.937 12.085 1.00 34.84 553 VAL A N 1
ATOM 1779 C CA . VAL A 1 243 ? 30.978 16.533 10.857 1.00 35.03 553 VAL A CA 1
ATOM 1780 C C . VAL A 1 243 ? 32.353 15.945 10.587 1.00 32.97 553 VAL A C 1
ATOM 1781 O O . VAL A 1 243 ? 33.280 16.132 11.382 1.00 35.96 553 VAL A O 1
ATOM 1785 N N . LYS A 1 244 ? 32.486 15.249 9.461 1.00 29.03 554 LYS A N 1
ATOM 1786 C CA . LYS A 1 244 ? 33.721 14.565 9.105 1.00 31.74 554 LYS A CA 1
ATOM 1787 C C . LYS A 1 244 ? 33.744 14.381 7.594 1.00 29.66 554 LYS A C 1
ATOM 1788 O O . LYS A 1 244 ? 32.764 14.668 6.898 1.00 24.55 554 LYS A O 1
ATOM 1794 N N . ARG A 1 245 ? 34.880 13.920 7.080 1.00 29.03 555 ARG A N 1
ATOM 1795 C CA . ARG A 1 245 ? 34.962 13.663 5.650 1.00 34.83 555 ARG A CA 1
ATOM 1796 C C . ARG A 1 245 ? 34.092 12.467 5.277 1.00 31.71 555 ARG A C 1
ATOM 1797 O O . ARG A 1 245 ? 34.044 11.465 5.997 1.00 30.89 555 ARG A O 1
ATOM 1805 N N . ARG A 1 246 ? 33.378 12.584 4.162 1.00 29.92 556 ARG A N 1
ATOM 1806 C CA . ARG A 1 246 ? 32.454 11.555 3.707 1.00 29.39 556 ARG A CA 1
ATOM 1807 C C . ARG A 1 246 ? 32.467 11.493 2.186 1.00 29.71 556 ARG A C 1
ATOM 1808 O O . ARG A 1 246 ? 32.809 12.483 1.526 1.00 29.58 556 ARG A O 1
ATOM 1816 N N . PRO A 1 247 ? 32.096 10.356 1.603 1.00 31.85 557 PRO A N 1
ATOM 1817 C CA . PRO A 1 247 ? 31.942 10.294 0.149 1.00 32.35 557 PRO A CA 1
ATOM 1818 C C . PRO A 1 247 ? 30.745 11.121 -0.295 1.00 28.82 557 PRO A C 1
ATOM 1819 O O . PRO A 1 247 ? 29.843 11.405 0.511 1.00 25.21 557 PRO A O 1
ATOM 1823 N N . PRO A 1 248 ? 30.704 11.530 -1.564 1.00 27.07 558 PRO A N 1
ATOM 1824 C CA . PRO A 1 248 ? 29.628 12.424 -2.020 1.00 27.27 558 PRO A CA 1
ATOM 1825 C C . PRO A 1 248 ? 28.236 11.856 -1.739 1.00 23.93 558 PRO A C 1
ATOM 1826 O O . PRO A 1 248 ? 27.983 10.663 -1.897 1.00 21.70 558 PRO A O 1
ATOM 1830 N N . GLY A 1 249 ? 27.328 12.734 -1.309 1.00 23.50 559 GLY A N 1
ATOM 1831 C CA . GLY A 1 249 ? 25.962 12.352 -1.005 1.00 21.64 559 GLY A CA 1
ATOM 1832 C C . GLY A 1 249 ? 25.732 11.811 0.393 1.00 23.14 559 GLY A C 1
ATOM 1833 O O . GLY A 1 249 ? 24.589 11.823 0.864 1.00 22.77 559 GLY A O 1
ATOM 1834 N N . GLN A 1 250 ? 26.768 11.323 1.071 1.00 20.30 560 GLN A N 1
ATOM 1835 C CA . GLN A 1 250 ? 26.587 10.820 2.427 1.00 20.78 560 GLN A CA 1
ATOM 1836 C C . GLN A 1 250 ? 26.570 11.982 3.413 1.00 23.32 560 GLN A C 1
ATOM 1837 O O . GLN A 1 250 ? 27.407 12.893 3.344 1.00 23.45 560 GLN A O 1
ATOM 1843 N N . ALA A 1 251 ? 25.612 11.955 4.336 1.00 23.63 561 ALA A N 1
ATOM 1844 C CA . ALA A 1 251 ? 25.384 13.121 5.173 1.00 26.21 561 ALA A CA 1
ATOM 1845 C C . ALA A 1 251 ? 24.889 12.728 6.555 1.00 28.47 561 ALA A C 1
ATOM 1846 O O . ALA A 1 251 ? 24.236 11.697 6.738 1.00 28.74 561 ALA A O 1
ATOM 1848 N N . PHE A 1 252 ? 25.210 13.578 7.524 1.00 24.58 562 PHE A N 1
ATOM 1849 C CA . PHE A 1 252 ? 24.654 13.506 8.869 1.00 23.97 562 PHE A CA 1
ATOM 1850 C C . PHE A 1 252 ? 23.480 14.476 8.900 1.00 25.23 562 PHE A C 1
ATOM 1851 O O . PHE A 1 252 ? 23.670 15.695 8.795 1.00 23.75 562 PHE A O 1
ATOM 1859 N N . LEU A 1 253 ? 22.266 13.930 8.982 1.00 20.52 563 LEU A N 1
ATOM 1860 C CA . LEU A 1 253 ? 21.050 14.728 8.938 1.00 22.73 563 LEU A CA 1
ATOM 1861 C C . LEU A 1 253 ? 20.601 15.050 10.357 1.00 26.29 563 LEU A C 1
ATOM 1862 O O . LEU A 1 253 ? 20.436 14.146 11.183 1.00 25.74 563 LEU A O 1
ATOM 1867 N N . VAL A 1 254 ? 20.391 16.337 10.630 1.00 24.57 564 VAL A N 1
ATOM 1868 C CA . VAL A 1 254 ? 19.952 16.814 11.936 1.00 27.16 564 VAL A CA 1
ATOM 1869 C C . VAL A 1 254 ? 18.611 17.516 11.777 1.00 32.49 564 VAL A C 1
ATOM 1870 O O . VAL A 1 254 ? 18.464 18.390 10.916 1.00 28.76 564 VAL A O 1
ATOM 1874 N N . SER A 1 255 ? 17.650 17.157 12.621 1.00 32.89 565 SER A N 1
ATOM 1875 C CA . SER A 1 255 ? 16.326 17.765 12.592 1.00 41.13 565 SER A CA 1
ATOM 1876 C C . SER A 1 255 ? 15.779 17.760 14.009 1.00 47.10 565 SER A C 1
ATOM 1877 O O . SER A 1 255 ? 16.376 17.159 14.909 1.00 45.56 565 SER A O 1
ATOM 1880 N N . PRO A 1 256 ? 14.648 18.435 14.250 1.00 55.80 566 PRO A N 1
ATOM 1881 C CA . PRO A 1 256 ? 14.016 18.329 15.577 1.00 60.01 566 PRO A CA 1
ATOM 1882 C C . PRO A 1 256 ? 13.579 16.918 15.928 1.00 57.36 566 PRO A C 1
ATOM 1883 O O . PRO A 1 256 ? 13.355 16.628 17.110 1.00 57.21 566 PRO A O 1
ATOM 1887 N N . ASP A 1 257 ? 13.460 16.029 14.941 1.00 57.27 567 ASP A N 1
ATOM 1888 C CA . ASP A 1 257 ? 13.082 14.649 15.211 1.00 60.90 567 ASP A CA 1
ATOM 1889 C C . ASP A 1 257 ? 14.270 13.785 15.637 1.00 57.15 567 ASP A C 1
ATOM 1890 O O . ASP A 1 257 ? 14.076 12.809 16.369 1.00 63.19 567 ASP A O 1
ATOM 1895 N N . GLY A 1 258 ? 15.484 14.109 15.206 1.00 48.20 568 GLY A N 1
ATOM 1896 C CA . GLY A 1 258 ? 16.641 13.334 15.605 1.00 42.84 568 GLY A CA 1
ATOM 1897 C C . GLY A 1 258 ? 17.841 13.590 14.710 1.00 38.44 568 GLY A C 1
ATOM 1898 O O . GLY A 1 258 ? 17.843 14.491 13.875 1.00 38.46 568 GLY A O 1
ATOM 1899 N N . LYS A 1 259 ? 18.870 12.767 14.921 1.00 35.13 569 LYS A N 1
ATOM 1900 C CA . LYS A 1 259 ? 20.121 12.825 14.174 1.00 36.29 569 LYS A CA 1
ATOM 1901 C C . LYS A 1 259 ? 20.431 11.446 13.607 1.00 37.07 569 LYS A C 1
ATOM 1902 O O . LYS A 1 259 ? 20.326 10.443 14.318 1.00 39.42 569 LYS A O 1
ATOM 1908 N N . GLU A 1 260 ? 20.821 11.393 12.333 1.00 35.21 570 GLU A N 1
ATOM 1909 C CA . GLU A 1 260 ? 21.018 10.105 11.680 1.00 38.23 570 GLU A CA 1
ATOM 1910 C C . GLU A 1 260 ? 21.797 10.295 10.388 1.00 33.79 570 GLU A C 1
ATOM 1911 O O . GLU A 1 260 ? 21.692 11.335 9.728 1.00 32.35 570 GLU A O 1
ATOM 1917 N N . VAL A 1 261 ? 22.563 9.268 10.029 1.00 27.57 571 VAL A N 1
ATOM 1918 C CA . VAL A 1 261 ? 23.330 9.272 8.788 1.00 27.05 571 VAL A CA 1
ATOM 1919 C C . VAL A 1 261 ? 22.429 8.838 7.641 1.00 29.64 571 VAL A C 1
ATOM 1920 O O . VAL A 1 261 ? 21.640 7.897 7.772 1.00 29.86 571 VAL A O 1
ATOM 1924 N N . ILE A 1 262 ? 22.531 9.536 6.509 1.00 26.42 572 ILE A N 1
ATOM 1925 C CA . ILE A 1 262 ? 21.726 9.234 5.336 1.00 23.56 572 ILE A CA 1
ATOM 1926 C C . ILE A 1 262 ? 22.620 9.230 4.103 1.00 25.51 572 ILE A C 1
ATOM 1927 O O . ILE A 1 262 ? 23.755 9.711 4.123 1.00 25.64 572 ILE A O 1
ATOM 1932 N N . GLN A 1 263 ? 22.084 8.663 3.024 1.00 23.55 573 GLN A N 1
ATOM 1933 C CA . GLN A 1 263 ? 22.635 8.801 1.681 1.00 24.89 573 GLN A CA 1
ATOM 1934 C C . GLN A 1 263 ? 21.602 9.553 0.853 1.00 24.41 573 GLN A C 1
ATOM 1935 O O . GLN A 1 263 ? 20.514 9.029 0.592 1.00 24.02 573 GLN A O 1
ATOM 1941 N N . ALA A 1 264 ? 21.945 10.777 0.447 1.00 21.81 574 ALA A N 1
ATOM 1942 C CA . ALA A 1 264 ? 21.062 11.683 -0.274 1.00 23.33 574 ALA A CA 1
ATOM 1943 C C . ALA A 1 264 ? 20.925 11.266 -1.741 1.00 25.94 574 ALA A C 1
ATOM 1944 O O . ALA A 1 264 ? 21.853 10.693 -2.321 1.00 22.97 574 ALA A O 1
ATOM 1946 N N . PRO A 1 265 ? 19.783 11.562 -2.370 1.00 22.58 575 PRO A N 1
ATOM 1947 C CA . PRO A 1 265 ? 19.547 11.059 -3.730 1.00 22.68 575 PRO A CA 1
ATOM 1948 C C . PRO A 1 265 ? 20.486 11.676 -4.758 1.00 24.08 575 PRO A C 1
ATOM 1949 O O . PRO A 1 265 ? 20.838 12.858 -4.686 1.00 22.65 575 PRO A O 1
ATOM 1953 N N . TYR A 1 266 ? 20.866 10.854 -5.737 1.00 25.27 576 TYR A N 1
ATOM 1954 C CA . TYR A 1 266 ? 21.624 11.278 -6.905 1.00 22.97 576 TYR A CA 1
ATOM 1955 C C . TYR A 1 266 ? 20.695 11.456 -8.100 1.00 27.75 576 TYR A C 1
ATOM 1956 O O . TYR A 1 266 ? 19.673 10.771 -8.226 1.00 25.72 576 TYR A O 1
ATOM 1965 N N . ILE A 1 267 ? 21.067 12.372 -8.996 1.00 21.19 577 ILE A N 1
ATOM 1966 C CA . ILE A 1 267 ? 20.362 12.527 -10.263 1.00 27.12 577 ILE A CA 1
ATOM 1967 C C . ILE A 1 267 ? 21.372 12.971 -11.312 1.00 30.90 577 ILE A C 1
ATOM 1968 O O . ILE A 1 267 ? 22.374 13.623 -10.997 1.00 30.53 577 ILE A O 1
ATOM 1973 N N . GLU A 1 268 ? 21.128 12.584 -12.560 1.00 36.25 578 GLU A N 1
ATOM 1974 C CA . GLU A 1 268 ? 22.073 12.896 -13.624 1.00 47.95 578 GLU A CA 1
ATOM 1975 C C . GLU A 1 268 ? 22.085 14.396 -13.901 1.00 56.04 578 GLU A C 1
ATOM 1976 O O . GLU A 1 268 ? 21.034 15.044 -13.874 1.00 57.41 578 GLU A O 1
ATOM 1982 N N . PRO A 1 269 ? 23.259 14.972 -14.171 1.00 62.84 579 PRO A N 1
ATOM 1983 C CA . PRO A 1 269 ? 23.303 16.396 -14.493 1.00 69.26 579 PRO A CA 1
ATOM 1984 C C . PRO A 1 269 ? 22.781 16.647 -15.871 1.00 79.43 579 PRO A C 1
ATOM 1985 O O . PRO A 1 269 ? 22.800 15.755 -16.751 1.00 81.23 579 PRO A O 1
ATOM 1989 N N . PRO A 1 270 ? 22.263 17.858 -16.161 1.00 86.79 580 PRO A N 1
ATOM 1990 C CA . PRO A 1 270 ? 21.822 18.212 -17.510 1.00 92.20 580 PRO A CA 1
ATOM 1991 C C . PRO A 1 270 ? 22.986 18.587 -18.431 1.00 95.02 580 PRO A C 1
ATOM 1992 O O . PRO A 1 270 ? 23.647 17.694 -18.966 1.00 95.84 580 PRO A O 1
ATOM 1996 N N . ASP B 2 91 ? 6.180 55.409 -13.312 1.00 118.46 87 ASP B N 1
ATOM 1997 C CA . ASP B 2 91 ? 7.032 54.983 -12.207 1.00 116.26 87 ASP B CA 1
ATOM 1998 C C . ASP B 2 91 ? 6.214 54.808 -10.929 1.00 110.69 87 ASP B C 1
ATOM 1999 O O . ASP B 2 91 ? 6.592 55.271 -9.851 1.00 111.94 87 ASP B O 1
ATOM 2004 N N . GLU B 2 92 ? 5.067 54.157 -11.092 1.00 104.38 88 GLU B N 1
ATOM 2005 C CA . GLU B 2 92 ? 4.265 53.610 -10.007 1.00 98.97 88 GLU B CA 1
ATOM 2006 C C . GLU B 2 92 ? 3.813 52.238 -10.488 1.00 90.98 88 GLU B C 1
ATOM 2007 O O . GLU B 2 92 ? 3.995 51.224 -9.813 1.00 86.58 88 GLU B O 1
ATOM 2013 N N . GLU B 2 93 ? 3.226 52.223 -11.688 1.00 87.56 89 GLU B N 1
ATOM 2014 C CA . GLU B 2 93 ? 3.110 50.998 -12.471 1.00 81.38 89 GLU B CA 1
ATOM 2015 C C . GLU B 2 93 ? 4.468 50.342 -12.671 1.00 73.80 89 GLU B C 1
ATOM 2016 O O . GLU B 2 93 ? 4.562 49.110 -12.786 1.00 69.00 89 GLU B O 1
ATOM 2022 N N . GLN B 2 94 ? 5.537 51.143 -12.715 1.00 73.56 90 GLN B N 1
ATOM 2023 C CA . GLN B 2 94 ? 6.869 50.625 -12.996 1.00 69.49 90 GLN B CA 1
ATOM 2024 C C . GLN B 2 94 ? 7.421 49.829 -11.821 1.00 64.01 90 GLN B C 1
ATOM 2025 O O . GLN B 2 94 ? 8.075 48.796 -12.018 1.00 60.26 90 GLN B O 1
ATOM 2031 N N . GLN B 2 95 ? 7.159 50.278 -10.593 1.00 65.16 91 GLN B N 1
ATOM 2032 C CA . GLN B 2 95 ? 7.696 49.598 -9.419 1.00 65.62 91 GLN B CA 1
ATOM 2033 C C . GLN B 2 95 ? 7.042 48.245 -9.171 1.00 58.37 91 GLN B C 1
ATOM 2034 O O . GLN B 2 95 ? 7.662 47.374 -8.551 1.00 55.47 91 GLN B O 1
ATOM 2040 N N . GLN B 2 96 ? 5.811 48.051 -9.638 1.00 57.29 92 GLN B N 1
ATOM 2041 C CA . GLN B 2 96 ? 5.098 46.790 -9.489 1.00 54.86 92 GLN B CA 1
ATOM 2042 C C . GLN B 2 96 ? 5.093 45.966 -10.771 1.00 43.73 92 GLN B C 1
ATOM 2043 O O . GLN B 2 96 ? 4.379 44.960 -10.847 1.00 37.89 92 GLN B O 1
ATOM 2049 N N . ALA B 2 97 ? 5.880 46.368 -11.774 1.00 41.98 93 ALA B N 1
ATOM 2050 C CA . ALA B 2 97 ? 5.851 45.699 -13.068 1.00 39.34 93 ALA B CA 1
ATOM 2051 C C . ALA B 2 97 ? 6.338 44.261 -12.967 1.00 35.67 93 ALA B C 1
ATOM 2052 O O . ALA B 2 97 ? 5.934 43.415 -13.771 1.00 33.49 93 ALA B O 1
ATOM 2054 N N . LEU B 2 98 ? 7.193 43.965 -11.986 1.00 32.33 94 LEU B N 1
ATOM 2055 C CA . LEU B 2 98 ? 7.646 42.596 -11.746 1.00 30.20 94 LEU B CA 1
ATOM 2056 C C . LEU B 2 98 ? 6.718 41.837 -10.796 1.00 30.27 94 LEU B C 1
ATOM 2057 O O . LEU B 2 98 ? 6.242 40.743 -11.126 1.00 27.38 94 LEU B O 1
ATOM 2062 N N . SER B 2 99 ? 6.444 42.394 -9.613 1.00 25.75 95 SER B N 1
ATOM 2063 C CA . SER B 2 99 ? 5.647 41.675 -8.622 1.00 28.66 95 SER B CA 1
ATOM 2064 C C . SER B 2 99 ? 4.244 41.343 -9.133 1.00 26.70 95 SER B C 1
ATOM 2065 O O . SER B 2 99 ? 3.673 40.321 -8.740 1.00 25.08 95 SER B O 1
ATOM 2068 N N . SER B 2 100 ? 3.675 42.173 -10.010 1.00 31.98 96 SER B N 1
ATOM 2069 C CA . SER B 2 100 ? 2.324 41.923 -10.508 1.00 31.45 96 SER B CA 1
ATOM 2070 C C . SER B 2 100 ? 2.261 40.819 -11.557 1.00 31.97 96 SER B C 1
ATOM 2071 O O . SER B 2 100 ? 1.156 40.427 -11.951 1.00 35.43 96 SER B O 1
ATOM 2074 N N . GLN B 2 101 ? 3.405 40.298 -12.008 1.00 29.69 97 GLN B N 1
ATOM 2075 C CA . GLN B 2 101 ? 3.448 39.324 -13.092 1.00 28.46 97 GLN B CA 1
ATOM 2076 C C . GLN B 2 101 ? 3.990 37.974 -12.634 1.00 26.82 97 GLN B C 1
ATOM 2077 O O . GLN B 2 101 ? 4.412 37.163 -13.463 1.00 27.51 97 GLN B O 1
ATOM 2083 N N . MET B 2 102 ? 4.004 37.707 -11.338 1.00 24.42 98 MET B N 1
ATOM 2084 C CA . MET B 2 102 ? 4.546 36.434 -10.880 1.00 24.97 98 MET B CA 1
ATOM 2085 C C . MET B 2 102 ? 3.493 35.341 -10.747 1.00 26.33 98 MET B C 1
ATOM 2086 O O . MET B 2 102 ? 3.835 34.224 -10.343 1.00 26.44 98 MET B O 1
ATOM 2091 N N . GLY B 2 103 ? 2.235 35.627 -11.072 1.00 24.80 99 GLY B N 1
ATOM 2092 C CA . GLY B 2 103 ? 1.221 34.592 -11.120 1.00 26.82 99 GLY B CA 1
ATOM 2093 C C . GLY B 2 103 ? 0.482 34.332 -9.829 1.00 28.38 99 GLY B C 1
ATOM 2094 O O . GLY B 2 103 ? -0.269 33.351 -9.754 1.00 26.54 99 GLY B O 1
ATOM 2095 N N . PHE B 2 104 ? 0.668 35.165 -8.810 1.00 23.02 100 PHE B N 1
ATOM 2096 C CA . PHE B 2 104 ? -0.082 34.989 -7.570 1.00 25.80 100 PHE B CA 1
ATOM 2097 C C . PHE B 2 104 ? -1.555 35.344 -7.780 1.00 32.33 100 PHE B C 1
ATOM 2098 O O . PHE B 2 104 ? -2.386 35.037 -6.927 1.00 38.56 100 PHE B O 1
#

Nearest PDB structures (foldseek):
  6jd4-assembly2_B  TM=9.816E-01  e=1.119E-52  Mycobacterium tuberculosis H37Rv
  4nh0-assembly2_B  TM=9.164E-01  e=1.389E-25  Thermomonospora curvata DSM 43183
  4nh0-assembly1_A  TM=9.051E-01  e=6.651E-25  Thermomonospora curvata DSM 43183
  4n1a-assembly3_E  TM=9.117E-01  e=2.991E-24  Thermomonospora curvata DSM 43183
  6jd5-assembly1_A  TM=8.127E-01  e=2.844E-19  Mycobacterium tuberculosis H37Rv

Sequence (275 aa):
PVRVLPERIHLHELDPNPPGPESDYRTRWEIPIGLRETDLTPAHCHMHTNPHLLIFGAAKSGKTTIAHAIARAICARNSPQQVRFMLADYRSGLLDAVPDTHLLGAGAINRNSASLDEAVQALAVNLKKRLPPTDLTTAQLRSRSWWSGFDVVLLVDDWHMIVGAAGGMPPMAPLAPLLPAAADIGLHIIVTCQMSQAYKATMDKFVGAAFGSGAPTMFLSGEKQEFPSSEFKVKRRPPGQAFLVSPDGKEVIQAPYIEPPDEEQQQALSSQMGF

Secondary structure (DSSP, 8-state):
----S-S--BHHHHSSS---TTS-HHHHTEEEEEEETTTS-EEEEETTTS--EEEEE-TTSSHHHHHHHHHHHHHHH--TTTEEEEEE-TT---TTSS-GGGB-SSS-EE-SHHHHHHHHHHHHHHHHTTSPPTT--HHHHHHTTTS-S-EEEEEE--HHHHHHT--SSPTTGGGTTTGGGHHHHTEEEEEEEEHHHHHHHTTSSSHHHHHHTT--EEE-S--GGGS--SSS------TTEEEEEETTEEEEEEPPB----/--TTTTTTGGGS--

Radius of gyration: 18.02 Å; Cα contacts (8 Å, |Δi|>4): 547; chains: 2; bounding box: 45×58×38 Å

GO ter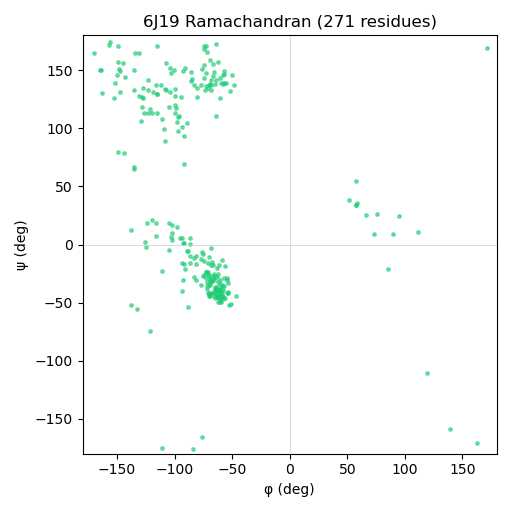ms:
  GO:0042783 symbiont-mediated evasion of host immune response (P, IMP)
  GO:0044315 protein secretion by the type VII secretion system (P, IMP)
  GO:0051701 biological process involved in interaction with host (P, IMP)
  GO:0005515 protein binding (F, IPI)
  GO:0005576 extracellular region (C, IDA)
  GO:0052170 symbiont-mediated suppression of host innate immune response (P, IMP)